Protein AF-A0A928BPJ7-F1 (afdb_monomer)

Mean predicted aligned error: 5.72 Å

Foldseek 3Di:
DPPLDDPVLLVVVVVCLVVVVLVVVVVVLVPDDPSSNLSNLCCCLPPRLLPHQQQSLLVNLLSCCVVPVVRRLLSSLQSVLVCLLVVRYACPDPSVLVSLVSCQDPVNVVSLVSSLLSNVQRDDALVRNVSSCVSNVNPQLVVLLVSLLSHDDLSSLLNNVLSCVVVLVPLVVLLVSLVSLVVVQVVCCVVPVDGSLLSLLSSLLSCVLSVNPPNDDDRPQDDDPVLSVCLNPDSVSVVVRSPPD

Secondary structure (DSSP, 8-state):
--TT--HHHHHHHHHHHHTT-HHHHHHHHHTS-HHHHHHHHHHIIIIITTTS-HHHHHHHHHHHHHH-HHHHHHHHHHHHHHHHHHTS--TTSHHHHHHHHHT-SGGGHHHHHHHHHHHGGG--SHHHHHHHHHHTT---HHHHHHHHHT--SHHHHHHHHHHHGGGTT-HHHHHHHHHHHHHHHHHHHHHHSS--HHHHHHHHHHHHHTT-TT--S-------HHHHTTTTT-HHHHHHHHT--

Radius of gyration: 21.37 Å; Cα contacts (8 Å, |Δi|>4): 257; chains: 1; bounding box: 54×35×60 Å

Solvent-accessible surface area (backbone atoms only — not comparable to full-atom values): 13773 Å² total; per-residue (Å²): 130,73,95,63,74,51,68,70,61,50,54,55,52,48,50,35,60,77,66,65,40,67,77,58,47,59,62,54,49,69,71,40,54,76,67,53,36,54,35,48,51,50,46,43,32,77,59,51,53,73,76,50,55,53,62,56,43,28,52,51,42,40,53,42,32,73,73,40,42,94,74,28,38,67,37,46,26,52,35,48,30,53,30,43,62,74,63,65,44,57,84,83,36,71,37,44,50,54,37,27,61,70,45,59,50,74,93,32,47,72,51,54,51,54,36,47,74,45,35,60,66,50,54,87,44,55,67,59,49,52,49,50,35,55,55,58,66,57,76,56,48,68,66,50,44,59,54,31,76,75,35,70,58,71,43,35,52,51,50,37,56,49,41,47,59,82,46,66,87,41,61,70,59,53,51,48,53,33,51,51,29,41,52,52,16,56,55,38,26,74,75,69,76,46,65,39,55,62,37,40,34,46,30,32,49,50,33,66,71,68,67,48,86,85,70,84,75,93,70,82,63,81,78,56,79,77,59,58,81,43,40,75,80,33,69,71,56,30,51,55,60,63,61,64,120

Structure (mmCIF, N/CA/C/O backbone):
data_AF-A0A928BPJ7-F1
#
_entry.id   AF-A0A928BPJ7-F1
#
loop_
_atom_site.group_PDB
_atom_site.id
_atom_site.type_symbol
_atom_site.label_atom_id
_atom_site.label_alt_id
_atom_site.label_co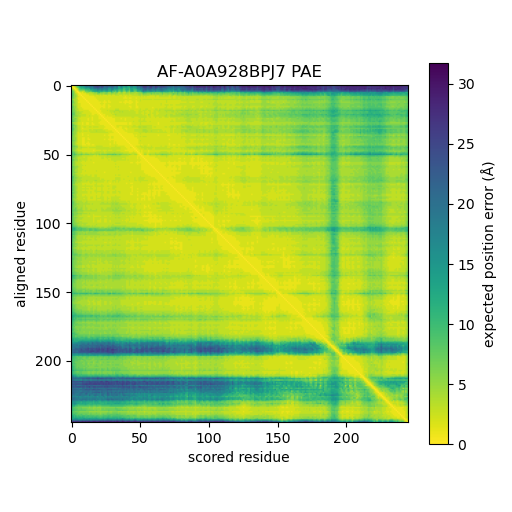mp_id
_atom_site.label_asym_id
_atom_site.label_entity_id
_atom_site.label_seq_id
_atom_site.pdbx_PDB_ins_code
_atom_site.Cartn_x
_atom_site.Cartn_y
_atom_site.Cartn_z
_atom_site.occupancy
_atom_site.B_iso_or_equiv
_atom_site.auth_seq_id
_atom_site.auth_comp_id
_atom_site.auth_asym_id
_atom_site.auth_atom_id
_atom_site.pdbx_PDB_model_num
ATOM 1 N N . MET A 1 1 ? 25.194 18.085 -6.367 1.00 41.97 1 MET A N 1
ATOM 2 C CA . MET A 1 1 ? 25.464 17.171 -7.499 1.00 41.97 1 MET A CA 1
ATOM 3 C C . MET A 1 1 ? 24.940 15.807 -7.101 1.00 41.97 1 MET A C 1
ATOM 5 O O . MET A 1 1 ? 25.409 15.287 -6.097 1.00 41.97 1 MET A O 1
ATOM 9 N N . ASP A 1 2 ? 23.954 15.275 -7.824 1.00 53.31 2 ASP A N 1
ATOM 10 C CA . ASP A 1 2 ? 23.417 13.937 -7.555 1.00 53.31 2 ASP A CA 1
ATOM 11 C C . ASP A 1 2 ? 24.511 12.888 -7.746 1.00 53.31 2 ASP A C 1
ATOM 13 O O . ASP A 1 2 ? 24.983 12.666 -8.860 1.00 53.31 2 ASP A O 1
ATOM 17 N N . GLN A 1 3 ? 24.883 12.209 -6.662 1.00 57.41 3 GLN A N 1
ATOM 18 C CA . GLN A 1 3 ? 25.887 11.137 -6.647 1.00 57.41 3 GLN A CA 1
ATOM 19 C C . GLN A 1 3 ? 25.511 9.928 -7.534 1.00 57.41 3 GLN A C 1
ATOM 21 O O . GLN A 1 3 ? 26.339 9.049 -7.754 1.00 57.41 3 GLN A O 1
ATOM 26 N N . HIS A 1 4 ? 24.282 9.894 -8.061 1.00 63.38 4 HIS A N 1
ATOM 27 C CA . HIS A 1 4 ? 23.703 8.779 -8.811 1.00 63.38 4 HIS A CA 1
ATOM 28 C C . HIS A 1 4 ? 23.303 9.135 -10.256 1.00 63.38 4 HIS A C 1
ATOM 30 O O . HIS A 1 4 ? 22.628 8.345 -10.911 1.00 63.38 4 HIS A O 1
ATOM 36 N N . TYR A 1 5 ? 23.695 10.297 -10.793 1.00 75.94 5 TYR A N 1
ATOM 37 C CA . TYR A 1 5 ? 23.383 10.632 -12.186 1.00 75.94 5 TYR 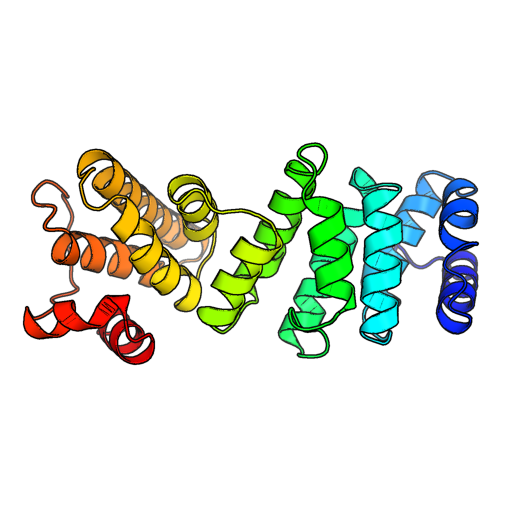A CA 1
ATOM 38 C C . TYR A 1 5 ? 24.443 10.088 -13.154 1.00 75.94 5 TYR A C 1
ATOM 40 O O . TYR A 1 5 ? 25.578 10.562 -13.175 1.00 75.94 5 TYR A O 1
ATOM 48 N N . HIS A 1 6 ? 24.055 9.122 -13.995 1.00 86.00 6 HIS A N 1
ATOM 49 C CA . HIS A 1 6 ? 24.887 8.611 -15.087 1.00 86.00 6 HIS A CA 1
ATOM 50 C C . HIS A 1 6 ? 24.216 8.897 -16.445 1.00 86.00 6 HIS A C 1
ATOM 52 O O . HIS A 1 6 ? 23.266 8.199 -16.812 1.00 86.00 6 HIS A O 1
ATOM 58 N N . PRO A 1 7 ? 24.705 9.874 -17.233 1.00 88.94 7 PRO A N 1
ATOM 59 C CA . PRO A 1 7 ? 23.984 10.407 -18.393 1.00 88.94 7 PRO A CA 1
ATOM 60 C C . PRO A 1 7 ? 23.731 9.368 -19.490 1.00 88.94 7 PRO A C 1
ATOM 62 O O . PRO A 1 7 ? 22.630 9.318 -20.021 1.00 88.94 7 PRO A O 1
ATOM 65 N N . VAL A 1 8 ? 24.700 8.491 -19.779 1.00 92.81 8 VAL A N 1
ATOM 66 C CA . VAL A 1 8 ? 24.538 7.435 -20.801 1.00 92.81 8 VAL A CA 1
ATOM 67 C C . VAL A 1 8 ? 23.439 6.439 -20.416 1.00 92.81 8 VAL A C 1
ATOM 69 O O . VAL A 1 8 ? 22.575 6.125 -21.231 1.00 92.81 8 VAL A O 1
ATOM 72 N N . ILE A 1 9 ? 23.429 5.982 -19.157 1.00 94.56 9 ILE A N 1
ATOM 73 C CA . ILE A 1 9 ? 22.412 5.056 -18.648 1.00 94.56 9 ILE A CA 1
ATOM 74 C C . ILE A 1 9 ? 21.042 5.727 -18.673 1.00 94.56 9 ILE A C 1
ATOM 76 O O . ILE A 1 9 ? 20.083 5.125 -19.145 1.00 94.56 9 ILE A O 1
ATOM 80 N N . TYR A 1 10 ? 20.960 6.975 -18.207 1.00 94.75 10 TYR A N 1
ATOM 81 C CA . TYR A 1 10 ? 19.717 7.736 -18.208 1.00 94.75 10 TYR A CA 1
ATOM 82 C C . TYR A 1 10 ? 19.161 7.932 -19.622 1.00 94.75 10 TYR A C 1
ATOM 84 O O . TYR A 1 10 ? 17.991 7.655 -19.846 1.00 94.75 10 TYR A O 1
ATOM 92 N N . GLN A 1 11 ? 19.989 8.347 -20.585 1.00 94.56 11 GLN A N 1
ATOM 93 C CA . GLN A 1 11 ? 19.566 8.519 -21.979 1.00 94.56 11 GLN A CA 1
ATOM 94 C C . GLN A 1 11 ? 19.066 7.209 -22.587 1.00 94.56 11 GLN A C 1
ATOM 96 O O . GLN A 1 11 ? 18.030 7.202 -23.247 1.00 94.56 11 GLN A O 1
ATOM 101 N N . ARG A 1 12 ? 19.765 6.096 -22.334 1.00 96.19 12 ARG A N 1
ATOM 102 C CA . ARG A 1 12 ? 19.348 4.793 -22.854 1.00 96.19 12 ARG A CA 1
ATOM 103 C C . ARG A 1 12 ? 18.037 4.315 -22.231 1.00 96.19 12 ARG A C 1
ATOM 105 O O . ARG A 1 12 ? 17.172 3.845 -22.958 1.00 96.19 12 ARG A O 1
ATOM 112 N N . LEU A 1 13 ? 17.872 4.462 -20.917 1.00 96.06 13 LEU A N 1
ATOM 113 C CA . LEU A 1 13 ? 16.612 4.137 -20.246 1.00 96.06 13 LEU A CA 1
ATOM 114 C C . LEU A 1 13 ? 15.472 5.033 -20.728 1.00 96.06 13 LEU A C 1
ATOM 116 O O . LEU A 1 13 ? 14.396 4.534 -21.021 1.00 96.06 13 LEU A O 1
ATOM 120 N N . ARG A 1 14 ? 15.716 6.339 -20.865 1.00 94.81 14 ARG A N 1
ATOM 121 C CA . ARG A 1 14 ? 14.727 7.281 -21.384 1.00 94.81 14 ARG A CA 1
ATOM 122 C C . ARG A 1 14 ? 14.277 6.902 -22.790 1.00 94.81 14 ARG A C 1
ATOM 124 O O . ARG A 1 14 ? 13.085 6.867 -23.029 1.00 94.81 14 ARG A O 1
ATOM 131 N N . GLN A 1 15 ? 15.203 6.530 -23.676 1.00 95.44 15 GLN A N 1
ATOM 132 C CA . GLN A 1 15 ? 14.851 6.042 -25.009 1.00 95.44 15 GLN A CA 1
ATOM 133 C C . GLN A 1 15 ? 13.918 4.825 -24.942 1.00 95.44 15 GLN A C 1
ATOM 135 O O . GLN A 1 15 ? 12.925 4.799 -25.655 1.00 95.44 15 GLN A O 1
ATOM 140 N N . LEU A 1 16 ? 14.218 3.842 -24.083 1.00 95.69 16 LEU A N 1
ATOM 141 C CA . LEU A 1 16 ? 13.371 2.654 -23.911 1.00 95.69 16 LEU A CA 1
ATOM 142 C C . LEU A 1 16 ? 11.971 3.013 -23.399 1.00 95.69 16 LEU A C 1
ATOM 144 O O . LEU A 1 16 ? 10.995 2.402 -23.821 1.00 95.69 16 LEU A O 1
ATOM 148 N N . PHE A 1 17 ? 11.880 4.006 -22.512 1.00 94.75 17 PHE A N 1
ATOM 149 C CA . PHE A 1 17 ? 10.614 4.517 -21.992 1.00 94.75 17 PHE A CA 1
ATOM 150 C C . PHE A 1 17 ? 9.824 5.295 -23.051 1.00 94.75 17 PHE A C 1
ATOM 152 O O . PHE A 1 17 ? 8.639 5.038 -23.229 1.00 94.75 17 PHE A O 1
ATOM 159 N N . ASP A 1 18 ? 10.486 6.177 -23.801 1.00 93.06 18 ASP A N 1
ATOM 160 C CA . ASP A 1 18 ? 9.874 6.985 -24.860 1.00 93.06 18 ASP A CA 1
ATOM 161 C C . ASP A 1 18 ? 9.337 6.110 -26.011 1.00 93.06 18 ASP A C 1
ATOM 163 O O . ASP A 1 18 ? 8.336 6.455 -26.636 1.00 93.06 18 ASP A O 1
ATOM 167 N N . THR A 1 19 ? 9.982 4.971 -26.298 1.00 93.88 19 THR A N 1
ATOM 168 C CA . THR A 1 19 ? 9.532 4.014 -27.326 1.00 93.88 19 THR A CA 1
ATOM 169 C C . THR A 1 19 ? 8.667 2.878 -26.780 1.00 93.88 19 THR A C 1
ATOM 171 O O . THR A 1 19 ? 8.307 1.992 -27.554 1.00 93.88 19 THR A O 1
ATOM 174 N N . ALA A 1 20 ? 8.376 2.863 -25.475 1.00 92.44 20 ALA A N 1
ATOM 175 C CA . ALA A 1 20 ? 7.701 1.766 -24.779 1.00 92.44 20 ALA A CA 1
ATOM 176 C C . ALA A 1 20 ? 8.297 0.370 -25.085 1.00 92.44 20 ALA A C 1
ATOM 178 O O . ALA A 1 20 ? 7.589 -0.638 -25.153 1.00 92.44 20 ALA A O 1
ATOM 179 N N . ASP A 1 21 ? 9.620 0.297 -25.277 1.00 93.25 21 ASP A N 1
ATOM 180 C CA . ASP A 1 21 ? 10.327 -0.950 -25.590 1.00 93.25 21 ASP A CA 1
ATOM 181 C C . ASP A 1 21 ? 10.647 -1.709 -24.298 1.00 93.25 21 ASP A C 1
ATOM 183 O O . ASP A 1 21 ? 11.778 -1.778 -23.802 1.00 93.25 21 ASP A O 1
ATOM 187 N N . TRP A 1 22 ? 9.594 -2.273 -23.713 1.00 91.31 22 TRP A N 1
ATOM 188 C CA . TRP A 1 22 ? 9.691 -3.038 -22.477 1.00 91.31 22 TRP A CA 1
ATOM 189 C C . TRP A 1 22 ? 10.399 -4.378 -22.676 1.00 91.31 22 TRP A C 1
ATOM 191 O O . TRP A 1 22 ? 10.867 -4.962 -21.697 1.00 91.31 22 TRP A O 1
ATOM 201 N N . GLU A 1 23 ? 10.485 -4.879 -23.913 1.00 89.81 23 GLU A N 1
ATOM 202 C CA . GLU A 1 23 ? 11.189 -6.123 -24.238 1.00 89.81 23 GLU A CA 1
ATOM 203 C C . GLU A 1 23 ? 12.696 -5.975 -24.127 1.00 89.81 23 GLU A C 1
ATOM 205 O O . GLU A 1 23 ? 13.347 -6.837 -23.534 1.00 89.81 23 GLU A O 1
ATOM 210 N N . ALA A 1 24 ? 13.235 -4.851 -24.591 1.00 93.81 24 ALA A N 1
ATOM 211 C CA . ALA A 1 24 ? 14.656 -4.563 -24.487 1.00 93.81 24 ALA A CA 1
ATOM 212 C C . ALA A 1 24 ? 15.101 -4.114 -23.082 1.00 93.81 24 ALA A C 1
ATOM 214 O O . ALA A 1 24 ? 16.305 -4.083 -22.808 1.00 93.81 24 ALA A O 1
ATOM 215 N N . LEU A 1 25 ? 14.171 -3.796 -22.171 1.00 94.69 25 LEU A N 1
ATOM 216 C CA . LEU A 1 25 ? 14.499 -3.253 -20.849 1.00 94.69 25 LEU A CA 1
ATOM 217 C C . LEU A 1 25 ? 15.264 -4.240 -19.956 1.00 94.69 25 LEU A C 1
ATOM 219 O O . LEU A 1 25 ? 16.322 -3.888 -19.435 1.00 94.69 25 LEU A O 1
ATOM 223 N N . ALA A 1 26 ? 14.770 -5.470 -19.787 1.00 94.00 26 ALA A N 1
ATOM 224 C CA . ALA A 1 26 ? 15.450 -6.469 -18.956 1.00 94.00 26 ALA A CA 1
ATOM 225 C C . ALA A 1 26 ? 16.827 -6.877 -19.529 1.00 94.00 26 ALA A C 1
ATOM 227 O O . ALA A 1 26 ? 17.805 -6.770 -18.790 1.00 94.00 26 ALA A O 1
ATOM 228 N N . PRO A 1 27 ? 16.971 -7.209 -20.831 1.00 95.06 27 PRO A N 1
ATOM 229 C CA . PRO A 1 27 ? 18.279 -7.497 -21.429 1.00 95.06 27 PRO A CA 1
ATOM 230 C C . PRO A 1 27 ? 19.283 -6.350 -21.281 1.00 95.06 27 PRO A C 1
ATOM 232 O O . PRO A 1 27 ? 20.463 -6.575 -21.010 1.00 95.06 27 PRO A O 1
ATOM 235 N N . TYR A 1 28 ? 18.827 -5.101 -21.428 1.00 96.56 28 TYR A N 1
ATOM 236 C CA . TYR A 1 28 ? 19.687 -3.944 -21.211 1.00 96.56 28 TYR A CA 1
ATOM 237 C C . TYR A 1 28 ? 20.189 -3.875 -19.764 1.00 96.56 28 TYR A C 1
ATOM 239 O O . TYR A 1 28 ? 21.379 -3.656 -19.541 1.00 96.56 28 TYR A O 1
ATOM 247 N N . LEU A 1 29 ? 19.301 -4.086 -18.788 1.00 96.81 29 LEU A N 1
ATOM 248 C CA . LEU A 1 29 ? 19.647 -4.073 -17.368 1.00 96.81 29 LEU A CA 1
ATOM 249 C C . LEU A 1 29 ? 20.581 -5.233 -16.984 1.00 96.81 29 LEU A C 1
ATOM 251 O O . LEU A 1 29 ? 21.499 -5.018 -16.194 1.00 96.81 29 LEU A O 1
ATOM 255 N N . GLU A 1 30 ? 20.403 -6.424 -17.561 1.00 95.38 30 GLU A N 1
ATOM 256 C CA . GLU A 1 30 ? 21.295 -7.583 -17.366 1.00 95.38 30 GLU A CA 1
ATOM 257 C C . GLU A 1 30 ? 22.724 -7.316 -17.843 1.00 95.38 30 GLU A C 1
ATOM 259 O O . GLU A 1 30 ? 23.681 -7.781 -17.226 1.00 95.38 30 GLU A O 1
ATOM 264 N N . GLY A 1 31 ? 22.879 -6.529 -18.911 1.00 94.62 31 GLY A N 1
ATOM 265 C CA . GLY A 1 31 ? 24.186 -6.150 -19.449 1.00 94.62 31 GLY A CA 1
ATOM 266 C C . GLY A 1 31 ? 24.963 -5.139 -18.596 1.00 94.62 31 GLY A C 1
ATOM 267 O O . GLY A 1 31 ? 26.112 -4.827 -18.913 1.00 94.62 31 GLY A O 1
ATOM 268 N N . LEU A 1 32 ? 24.367 -4.593 -17.532 1.00 95.69 32 LEU A N 1
ATOM 269 C CA . LEU A 1 32 ? 25.008 -3.591 -16.683 1.00 95.69 32 LEU A CA 1
ATOM 270 C C . LEU A 1 32 ? 25.895 -4.227 -15.605 1.00 95.69 32 LEU A C 1
ATOM 272 O O . LEU A 1 32 ? 25.593 -5.268 -15.028 1.00 95.69 32 LEU A O 1
ATOM 276 N N . SER A 1 33 ? 26.972 -3.525 -15.241 1.00 95.38 33 SER A N 1
ATOM 277 C CA . SER A 1 33 ? 27.721 -3.846 -14.021 1.00 95.38 33 SER A CA 1
ATOM 278 C C . SER A 1 33 ? 26.831 -3.678 -12.783 1.00 95.38 33 SER A C 1
ATOM 280 O O . SER A 1 33 ? 25.892 -2.884 -12.795 1.00 95.38 33 SER A O 1
ATOM 282 N N . HIS A 1 34 ? 27.161 -4.324 -11.661 1.00 93.00 34 HIS A N 1
ATOM 283 C CA . HIS A 1 34 ? 26.390 -4.168 -10.416 1.00 93.00 34 HIS A CA 1
ATOM 284 C C . HIS A 1 34 ? 26.231 -2.709 -9.960 1.00 93.00 34 HIS A C 1
ATOM 286 O O . HIS A 1 34 ? 25.200 -2.341 -9.396 1.00 93.00 34 HIS A O 1
ATOM 292 N N . SER A 1 35 ? 27.240 -1.863 -10.189 1.00 92.88 35 SER A N 1
ATOM 293 C CA . SER A 1 35 ? 27.141 -0.440 -9.857 1.00 92.88 35 SER A CA 1
ATOM 294 C C . SER A 1 35 ? 26.144 0.268 -10.777 1.00 92.88 35 SER A C 1
ATOM 296 O O . SER A 1 35 ? 25.215 0.913 -10.298 1.00 92.88 35 SER A O 1
ATOM 298 N N . HIS A 1 36 ? 26.276 0.060 -12.089 1.00 94.62 36 HIS A N 1
ATOM 299 C CA . HIS A 1 36 ? 25.394 0.651 -13.095 1.00 94.62 36 HIS A CA 1
ATOM 300 C C . HIS A 1 36 ? 23.954 0.154 -12.988 1.00 94.62 36 HIS A C 1
ATOM 302 O O . HIS A 1 36 ? 23.033 0.941 -13.172 1.00 94.62 36 HIS A O 1
ATOM 308 N N . PHE A 1 37 ? 23.750 -1.112 -12.634 1.00 95.56 37 PHE A N 1
ATOM 309 C CA . PHE A 1 37 ? 22.433 -1.684 -12.391 1.00 95.56 37 PHE A CA 1
ATOM 310 C C . PHE A 1 37 ? 21.724 -0.979 -11.224 1.00 95.56 37 PHE A C 1
ATOM 312 O O . PHE A 1 37 ? 20.568 -0.578 -11.348 1.00 95.56 37 PHE A O 1
ATOM 319 N N . ARG A 1 38 ? 22.426 -0.738 -10.106 1.00 92.75 38 ARG A N 1
ATOM 320 C CA . ARG A 1 38 ? 21.867 0.031 -8.978 1.00 92.75 38 ARG A CA 1
ATOM 321 C C . ARG A 1 38 ? 21.552 1.473 -9.376 1.00 92.75 38 ARG A C 1
ATOM 323 O O . ARG A 1 38 ? 20.487 1.977 -9.02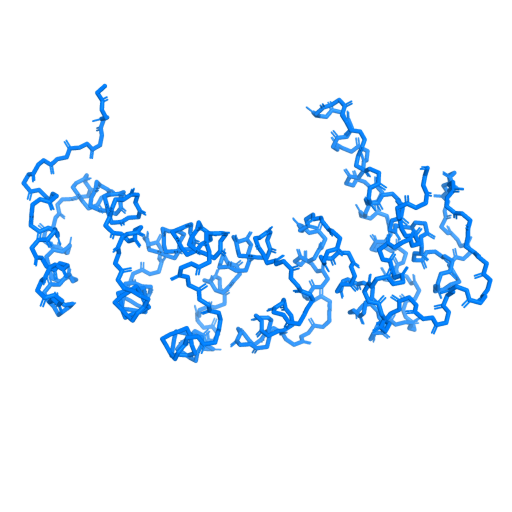8 1.00 92.75 38 ARG A O 1
ATOM 330 N N . THR A 1 39 ? 22.438 2.115 -10.139 1.00 93.94 39 THR A N 1
ATOM 331 C CA . THR A 1 39 ? 22.194 3.451 -10.700 1.00 93.94 39 THR A CA 1
ATOM 332 C C . THR A 1 39 ? 20.968 3.470 -11.615 1.00 93.94 39 THR A C 1
ATOM 334 O O . THR A 1 39 ? 20.142 4.370 -11.505 1.00 93.94 39 THR A O 1
ATOM 337 N N . ALA A 1 40 ? 20.808 2.468 -12.481 1.00 95.00 40 ALA A N 1
ATOM 338 C CA . ALA A 1 40 ? 19.646 2.332 -13.351 1.00 95.00 40 ALA A CA 1
ATOM 339 C C . ALA A 1 40 ? 18.354 2.163 -12.541 1.00 95.00 40 ALA A C 1
ATOM 341 O O . ALA A 1 40 ? 17.382 2.860 -12.813 1.00 95.00 40 ALA A O 1
ATOM 342 N N . GLY A 1 41 ? 18.361 1.318 -11.505 1.00 94.44 41 GLY A N 1
ATOM 343 C CA . GLY A 1 41 ? 17.223 1.157 -10.597 1.00 94.44 41 GLY A CA 1
ATOM 344 C C . GLY A 1 41 ? 16.805 2.470 -9.927 1.00 94.44 41 GLY A C 1
ATOM 345 O O . GLY A 1 41 ? 15.619 2.790 -9.909 1.00 94.44 41 GLY A O 1
ATOM 346 N N . TYR A 1 42 ? 17.773 3.264 -9.457 1.00 93.31 42 TYR A N 1
ATOM 347 C CA . TYR A 1 42 ? 17.518 4.604 -8.916 1.00 93.31 42 TYR A CA 1
ATOM 348 C C . TYR A 1 42 ? 16.893 5.539 -9.964 1.00 93.31 42 TYR A C 1
ATOM 350 O O . TYR A 1 42 ? 15.860 6.147 -9.707 1.00 93.31 42 TYR A O 1
ATOM 358 N N . LEU A 1 43 ? 17.474 5.620 -11.167 1.00 94.69 43 LEU A N 1
ATOM 359 C CA . LEU A 1 43 ? 16.962 6.475 -12.246 1.00 94.69 43 LEU A CA 1
ATOM 360 C C . LEU A 1 43 ? 15.545 6.081 -12.689 1.00 94.69 43 LEU A C 1
ATOM 362 O O . LEU A 1 43 ? 14.729 6.956 -12.972 1.00 94.69 43 LEU A O 1
ATOM 366 N N . ILE A 1 44 ? 15.251 4.779 -12.735 1.00 95.50 44 ILE A N 1
ATOM 367 C CA . ILE A 1 44 ? 13.914 4.261 -13.039 1.00 95.50 44 ILE A CA 1
ATOM 368 C C . ILE A 1 44 ? 12.912 4.750 -11.988 1.00 95.50 44 ILE A C 1
ATOM 370 O O . ILE A 1 44 ? 11.913 5.366 -12.352 1.00 95.50 44 ILE A O 1
ATOM 374 N N . GLY A 1 45 ? 13.195 4.515 -10.703 1.00 92.31 45 GLY A N 1
ATOM 375 C CA . GLY A 1 45 ? 12.287 4.847 -9.601 1.00 92.31 45 GLY A CA 1
ATOM 376 C C . GLY A 1 45 ? 12.044 6.341 -9.413 1.00 92.31 45 GLY A C 1
ATOM 377 O O . GLY A 1 45 ? 10.907 6.755 -9.225 1.00 92.31 45 GLY A O 1
ATOM 378 N N . GLU A 1 46 ? 13.105 7.141 -9.479 1.00 90.19 46 GLU A N 1
ATOM 379 C CA . GLU A 1 46 ? 13.076 8.540 -9.030 1.00 90.19 46 GLU A CA 1
ATOM 380 C C . GLU A 1 46 ? 12.868 9.549 -10.163 1.00 90.19 46 GLU A C 1
ATOM 382 O O . GLU A 1 46 ? 12.678 10.732 -9.897 1.00 90.19 46 GLU A O 1
ATOM 387 N N . ARG A 1 47 ? 12.978 9.127 -11.430 1.00 90.69 47 ARG A N 1
ATOM 388 C CA . ARG A 1 47 ? 12.911 10.060 -12.570 1.00 90.69 47 ARG A CA 1
ATOM 389 C C . ARG A 1 47 ? 12.052 9.594 -13.728 1.00 90.69 47 ARG A C 1
ATOM 391 O O . ARG A 1 47 ? 11.447 10.423 -14.387 1.00 90.69 47 ARG A O 1
ATOM 398 N N . LEU A 1 48 ? 12.083 8.306 -14.059 1.00 93.56 48 LEU A N 1
ATOM 399 C CA . LEU A 1 48 ? 11.383 7.824 -15.250 1.00 93.56 48 LEU A CA 1
ATOM 400 C C . LEU A 1 48 ? 9.940 7.454 -14.925 1.00 93.56 48 LEU A C 1
ATOM 402 O O . LEU A 1 48 ? 9.031 7.849 -15.642 1.00 93.56 48 LEU A O 1
ATOM 406 N N . LEU A 1 49 ? 9.709 6.736 -13.826 1.00 94.19 49 LEU A N 1
ATOM 407 C CA . LEU A 1 49 ? 8.368 6.270 -13.471 1.00 94.19 49 LEU A CA 1
ATOM 408 C C . LEU A 1 49 ? 7.420 7.367 -12.976 1.00 94.19 49 LEU A C 1
ATOM 410 O O . LEU A 1 49 ? 6.208 7.140 -12.961 1.00 94.19 49 LEU A O 1
ATOM 414 N N . THR A 1 50 ? 7.943 8.525 -12.574 1.00 87.44 50 THR A N 1
ATOM 415 C CA . THR A 1 50 ? 7.134 9.641 -12.063 1.00 87.44 50 THR A CA 1
ATOM 416 C C . THR A 1 50 ? 6.239 10.237 -13.150 1.00 87.44 50 THR A C 1
ATOM 418 O O . THR A 1 50 ? 5.095 10.572 -12.865 1.00 87.44 50 THR A O 1
ATOM 421 N N . ASP A 1 51 ? 6.708 10.254 -14.404 1.00 84.94 51 ASP A N 1
ATOM 422 C CA . ASP A 1 51 ? 6.098 11.063 -15.471 1.00 84.94 51 ASP A CA 1
ATOM 423 C C . ASP A 1 51 ? 5.471 10.228 -16.606 1.00 84.94 51 ASP A C 1
ATOM 425 O O . ASP A 1 51 ? 4.934 10.780 -17.567 1.00 84.94 51 ASP A O 1
ATOM 429 N N . VAL A 1 52 ? 5.522 8.893 -16.529 1.00 94.00 52 VAL A N 1
ATOM 430 C CA . VAL A 1 52 ? 4.906 8.016 -17.546 1.00 94.00 52 VAL A CA 1
ATOM 431 C C . VAL A 1 52 ? 3.391 7.909 -17.400 1.00 94.00 52 VAL A C 1
ATOM 433 O O . VAL A 1 52 ? 2.831 8.106 -16.318 1.00 94.00 52 VAL A O 1
ATOM 436 N N . SER A 1 53 ? 2.711 7.490 -18.469 1.00 95.12 53 SER A N 1
ATOM 437 C CA . SER A 1 53 ? 1.290 7.141 -18.399 1.00 95.12 53 SER A CA 1
ATOM 438 C C . SER A 1 53 ? 1.027 6.036 -17.358 1.00 95.12 53 SER A C 1
ATOM 440 O O . SER A 1 53 ? 1.920 5.260 -17.009 1.00 95.12 53 SER A O 1
ATOM 442 N N . ALA A 1 54 ? -0.202 5.952 -16.839 1.00 96.44 54 ALA A N 1
ATOM 443 C CA . ALA A 1 54 ? -0.578 4.888 -15.903 1.00 96.44 54 ALA A CA 1
ATOM 444 C C . ALA A 1 54 ? -0.438 3.488 -16.533 1.00 96.44 54 ALA A C 1
ATOM 446 O O . ALA A 1 54 ? 0.022 2.552 -15.882 1.00 96.44 54 ALA A O 1
ATOM 447 N N . ALA A 1 55 ? -0.776 3.355 -17.820 1.00 95.50 55 ALA A N 1
ATOM 448 C CA . ALA A 1 55 ? -0.640 2.101 -18.558 1.00 95.50 55 ALA A CA 1
ATOM 449 C C . ALA A 1 55 ? 0.824 1.636 -18.624 1.00 95.50 55 ALA A C 1
ATOM 451 O O . ALA A 1 55 ? 1.124 0.497 -18.261 1.00 95.50 55 ALA A O 1
ATOM 452 N N . ASP A 1 56 ? 1.733 2.538 -19.000 1.00 95.75 56 ASP A N 1
ATOM 453 C CA . ASP A 1 56 ? 3.166 2.243 -19.089 1.00 95.75 56 ASP A CA 1
ATOM 454 C C . ASP A 1 56 ? 3.760 1.932 -17.717 1.00 95.75 56 ASP A C 1
ATOM 456 O O . ASP A 1 56 ? 4.530 0.981 -17.574 1.00 95.75 56 ASP A O 1
ATOM 460 N N . PHE A 1 57 ? 3.357 2.686 -16.686 1.00 97.44 57 PHE A N 1
ATOM 461 C CA . PHE A 1 57 ? 3.778 2.435 -15.311 1.00 97.44 57 PHE A CA 1
ATOM 462 C C . PHE A 1 57 ? 3.503 0.985 -14.910 1.00 97.44 57 PHE A C 1
ATOM 464 O O . PHE A 1 57 ? 4.416 0.264 -14.499 1.00 97.44 57 PHE A O 1
ATOM 471 N N . TRP A 1 58 ? 2.252 0.541 -15.049 1.00 97.19 58 TRP A N 1
ATOM 472 C CA . TRP A 1 58 ? 1.851 -0.797 -14.626 1.00 97.19 58 TRP A CA 1
ATOM 473 C C . TRP A 1 58 ? 2.478 -1.895 -15.480 1.00 97.19 58 TRP A C 1
ATOM 475 O O . TRP A 1 58 ? 2.847 -2.947 -14.950 1.00 97.19 58 TRP A O 1
ATOM 485 N N . GLN A 1 59 ? 2.650 -1.655 -16.779 1.00 95.50 59 GLN A N 1
ATOM 486 C CA . GLN A 1 59 ? 3.294 -2.606 -17.678 1.00 95.50 59 GLN A CA 1
ATOM 487 C C . GLN A 1 59 ? 4.769 -2.819 -17.306 1.00 95.50 59 GLN A C 1
ATOM 489 O O . GLN A 1 59 ? 5.218 -3.962 -17.162 1.00 95.50 59 GLN A O 1
ATOM 494 N N . VAL A 1 60 ? 5.508 -1.732 -17.069 1.00 95.62 60 VAL A N 1
ATOM 495 C CA . VAL A 1 60 ? 6.908 -1.777 -16.625 1.00 95.62 60 VAL A CA 1
ATOM 496 C C . VAL A 1 60 ? 7.023 -2.394 -15.235 1.00 95.62 60 VAL A C 1
ATOM 498 O O . VAL A 1 60 ? 7.867 -3.269 -15.024 1.00 95.62 60 VAL A O 1
ATOM 501 N N . ALA A 1 61 ? 6.164 -1.989 -14.296 1.00 95.81 61 ALA A N 1
ATOM 502 C CA . ALA A 1 61 ? 6.168 -2.507 -12.932 1.00 95.81 61 ALA A CA 1
ATOM 503 C C . ALA A 1 61 ? 5.944 -4.022 -12.909 1.00 95.81 61 ALA A C 1
ATOM 505 O O . ALA A 1 61 ? 6.728 -4.744 -12.295 1.00 95.81 61 ALA A O 1
ATOM 506 N N . THR A 1 62 ? 4.939 -4.514 -13.637 1.00 95.88 62 THR A N 1
ATOM 507 C CA . THR A 1 62 ? 4.660 -5.952 -13.762 1.00 95.88 62 THR A CA 1
ATOM 508 C C . THR A 1 62 ? 5.874 -6.697 -14.288 1.00 95.88 62 THR A C 1
ATOM 510 O O . THR A 1 62 ? 6.321 -7.670 -13.683 1.00 95.88 62 THR A O 1
ATOM 513 N N . ARG A 1 63 ? 6.475 -6.209 -15.375 1.00 95.06 63 ARG A N 1
ATOM 514 C CA . ARG A 1 63 ? 7.616 -6.882 -15.992 1.00 95.06 63 ARG A CA 1
ATOM 515 C C . ARG A 1 63 ? 8.833 -6.933 -15.070 1.00 95.06 63 ARG A C 1
ATOM 517 O O . ARG A 1 63 ? 9.433 -7.993 -14.908 1.00 95.06 63 ARG A O 1
ATOM 524 N N . LEU A 1 64 ? 9.188 -5.809 -14.453 1.00 95.75 64 LEU A N 1
ATOM 525 C CA . LEU A 1 64 ? 10.383 -5.709 -13.616 1.00 95.75 64 LEU A CA 1
ATOM 526 C C . LEU A 1 64 ? 10.227 -6.417 -12.266 1.00 95.75 64 LEU A C 1
ATOM 528 O O . LEU A 1 64 ? 11.184 -7.043 -11.807 1.00 95.75 64 LEU A O 1
ATOM 532 N N . ILE A 1 65 ? 9.044 -6.363 -11.643 1.00 95.94 65 ILE A N 1
ATOM 533 C CA . ILE A 1 65 ? 8.772 -7.092 -10.395 1.00 95.94 65 ILE A CA 1
ATOM 534 C C . ILE A 1 65 ? 8.818 -8.601 -10.642 1.00 95.94 65 ILE A C 1
ATOM 536 O O . ILE A 1 65 ? 9.432 -9.314 -9.855 1.00 95.94 65 ILE A O 1
ATOM 540 N N . LEU A 1 66 ? 8.219 -9.096 -11.731 1.00 94.38 66 LEU A N 1
ATOM 541 C CA . LEU A 1 66 ? 8.222 -10.532 -12.031 1.00 94.38 66 LEU A CA 1
ATOM 542 C C . LEU A 1 66 ? 9.601 -11.047 -12.455 1.00 94.38 66 LEU A C 1
ATOM 544 O O . LEU A 1 66 ? 9.957 -12.175 -12.122 1.00 94.38 66 LEU A O 1
ATOM 548 N N . TRP A 1 67 ? 10.386 -10.233 -13.164 1.00 94.94 67 TRP A N 1
ATOM 549 C CA . TRP A 1 67 ? 11.738 -10.602 -13.579 1.00 94.94 67 TRP A CA 1
ATOM 550 C C . TRP A 1 67 ? 12.736 -10.572 -12.412 1.00 94.94 67 TRP A C 1
ATOM 552 O O . TRP A 1 67 ? 13.475 -11.535 -12.206 1.00 94.94 67 TRP A O 1
ATOM 562 N N . GLN A 1 68 ? 12.757 -9.494 -11.616 1.00 94.94 68 GLN A N 1
ATOM 563 C CA . GLN A 1 68 ? 13.730 -9.338 -10.533 1.00 94.94 68 GLN A CA 1
ATOM 564 C C . GLN A 1 68 ? 13.131 -8.637 -9.293 1.00 94.94 68 GLN A C 1
ATOM 566 O O . GLN A 1 68 ? 13.479 -7.492 -8.974 1.00 94.94 68 GLN A O 1
ATOM 571 N N . PRO A 1 69 ? 12.293 -9.343 -8.508 1.00 94.50 69 PRO A N 1
ATOM 572 C CA . PRO A 1 69 ? 11.533 -8.748 -7.400 1.00 94.50 69 PRO A CA 1
ATOM 573 C C . PRO A 1 69 ? 12.432 -8.136 -6.318 1.00 94.50 69 PRO A C 1
ATOM 575 O O . PRO A 1 69 ? 12.169 -7.058 -5.784 1.00 94.50 69 PRO A O 1
ATOM 578 N N . LYS A 1 70 ? 13.581 -8.770 -6.040 1.00 93.06 70 LYS A N 1
ATOM 579 C CA . LYS A 1 70 ? 14.564 -8.261 -5.066 1.00 93.06 70 LYS A CA 1
ATOM 580 C C . LYS A 1 70 ? 15.077 -6.858 -5.405 1.00 93.06 70 LYS A C 1
ATOM 582 O O . LYS A 1 70 ? 15.404 -6.117 -4.483 1.00 93.06 70 LYS A O 1
ATOM 587 N N . ALA A 1 71 ? 15.161 -6.516 -6.689 1.00 93.69 71 ALA A N 1
ATOM 588 C CA . ALA A 1 71 ? 15.660 -5.225 -7.149 1.00 93.69 71 ALA A CA 1
ATOM 589 C C . ALA A 1 71 ? 14.539 -4.192 -7.317 1.00 93.69 71 ALA A C 1
ATOM 591 O O . ALA A 1 71 ? 14.741 -3.019 -7.002 1.00 93.69 71 ALA A O 1
ATOM 592 N N . PHE A 1 72 ? 13.364 -4.614 -7.796 1.00 96.31 72 PHE A N 1
ATOM 593 C CA . PHE A 1 72 ? 12.348 -3.674 -8.268 1.00 96.31 72 PHE A CA 1
ATOM 594 C C . PHE A 1 72 ? 11.095 -3.567 -7.406 1.00 96.31 72 PHE A C 1
ATOM 596 O O . PHE A 1 72 ? 10.454 -2.526 -7.486 1.00 96.31 72 PHE A O 1
ATOM 603 N N . THR A 1 73 ? 10.765 -4.528 -6.532 1.00 96.88 73 THR A N 1
ATOM 604 C CA . THR A 1 73 ? 9.529 -4.445 -5.728 1.00 96.88 73 THR A CA 1
ATOM 605 C C . THR A 1 73 ? 9.455 -3.139 -4.935 1.00 96.88 73 THR A C 1
ATOM 607 O O . THR A 1 73 ? 8.470 -2.419 -5.031 1.00 96.88 73 THR A O 1
ATOM 610 N N . VAL A 1 74 ? 10.511 -2.780 -4.197 1.00 95.19 74 VAL A N 1
ATOM 611 C CA . VAL A 1 74 ? 10.519 -1.542 -3.392 1.00 95.19 74 VAL A CA 1
ATOM 612 C C . VAL A 1 74 ? 10.604 -0.292 -4.271 1.00 95.19 74 VAL A C 1
ATOM 614 O O . VAL A 1 74 ? 9.965 0.710 -3.963 1.00 95.19 74 VAL A O 1
ATOM 617 N N . THR A 1 75 ? 11.359 -0.348 -5.368 1.00 95.25 75 THR A N 1
ATOM 618 C CA . THR A 1 75 ? 11.491 0.756 -6.331 1.00 95.25 75 THR A CA 1
ATOM 619 C C . THR A 1 75 ? 10.135 1.117 -6.939 1.00 95.25 75 THR A C 1
ATOM 621 O O . THR A 1 75 ? 9.722 2.272 -6.881 1.00 95.25 75 THR A O 1
ATOM 624 N N . MET A 1 76 ? 9.404 0.116 -7.440 1.00 96.19 76 MET A N 1
ATOM 625 C CA . MET A 1 76 ? 8.056 0.289 -7.986 1.00 96.19 76 MET A CA 1
ATOM 626 C C . MET A 1 76 ? 7.063 0.692 -6.899 1.00 96.19 76 MET A C 1
ATOM 628 O O . MET A 1 76 ? 6.222 1.552 -7.134 1.00 96.19 76 MET A O 1
ATOM 632 N N . ALA A 1 77 ? 7.176 0.117 -5.695 1.00 96.38 77 ALA A N 1
ATOM 633 C CA . ALA A 1 77 ? 6.284 0.441 -4.589 1.00 96.38 77 ALA A CA 1
ATOM 634 C C . ALA A 1 77 ? 6.339 1.926 -4.224 1.00 96.38 77 ALA A C 1
ATOM 636 O O . ALA A 1 77 ? 5.293 2.554 -4.089 1.00 96.38 77 ALA A O 1
ATOM 637 N N . LYS A 1 78 ? 7.549 2.489 -4.107 1.00 95.56 78 LYS A N 1
ATOM 638 C CA . LYS A 1 78 ? 7.756 3.905 -3.782 1.00 95.56 78 LYS A CA 1
ATOM 639 C C . LYS A 1 78 ? 7.242 4.829 -4.882 1.00 95.56 78 LYS A C 1
ATOM 641 O O . LYS A 1 78 ? 6.512 5.769 -4.580 1.00 95.56 78 LYS A O 1
ATOM 646 N N . ALA A 1 79 ? 7.572 4.533 -6.140 1.00 96.06 79 ALA A N 1
ATOM 647 C CA . ALA A 1 79 ? 7.093 5.315 -7.276 1.00 96.06 79 ALA A CA 1
ATOM 648 C C . ALA A 1 79 ? 5.557 5.278 -7.380 1.00 96.06 79 ALA A C 1
ATOM 650 O O . ALA A 1 79 ? 4.927 6.320 -7.548 1.00 96.06 79 ALA A O 1
ATOM 651 N N . ALA A 1 80 ? 4.937 4.106 -7.189 1.00 96.62 80 ALA A N 1
ATOM 652 C CA . ALA A 1 80 ? 3.481 3.994 -7.168 1.00 96.62 80 ALA A CA 1
ATOM 653 C C . ALA A 1 80 ? 2.869 4.751 -5.982 1.00 96.62 80 ALA A C 1
ATOM 655 O O . ALA A 1 80 ? 1.866 5.427 -6.157 1.00 96.62 80 ALA A O 1
ATOM 656 N N . ALA A 1 81 ? 3.474 4.684 -4.789 1.00 95.75 81 ALA A N 1
ATOM 657 C CA . ALA A 1 81 ? 2.978 5.386 -3.605 1.00 95.75 81 ALA A CA 1
ATOM 658 C C . ALA A 1 81 ? 2.934 6.908 -3.812 1.00 95.75 81 ALA A C 1
ATOM 660 O O . ALA A 1 81 ? 1.933 7.543 -3.478 1.00 95.75 81 ALA A O 1
ATOM 661 N N . LEU A 1 82 ? 3.988 7.479 -4.408 1.00 94.75 82 LEU A N 1
ATOM 662 C CA . LEU A 1 82 ? 4.025 8.893 -4.788 1.00 94.75 82 LEU A CA 1
ATOM 663 C C . LEU A 1 82 ? 2.889 9.227 -5.762 1.00 94.75 82 LEU A C 1
ATOM 665 O O . LEU A 1 82 ? 2.120 10.158 -5.542 1.00 94.75 82 LEU A O 1
ATOM 669 N N . ARG A 1 83 ? 2.719 8.408 -6.797 1.00 95.69 83 ARG A N 1
ATOM 670 C CA . ARG A 1 83 ? 1.710 8.643 -7.830 1.00 95.69 83 ARG A CA 1
ATOM 671 C C . ARG A 1 83 ? 0.271 8.422 -7.364 1.00 95.69 83 ARG A C 1
ATOM 673 O O . ARG A 1 83 ? -0.621 9.152 -7.788 1.00 95.69 83 ARG A O 1
ATOM 680 N N . PHE A 1 84 ? 0.030 7.486 -6.447 1.00 95.38 84 PHE A N 1
ATOM 681 C CA . PHE A 1 84 ? -1.250 7.367 -5.743 1.00 95.38 84 PHE A CA 1
ATOM 682 C C . PHE A 1 84 ? -1.540 8.620 -4.920 1.00 95.38 84 PHE A C 1
ATOM 684 O O . PHE A 1 84 ? -2.666 9.116 -4.916 1.00 95.38 84 PHE A O 1
ATOM 691 N N . HIS A 1 85 ? -0.526 9.159 -4.238 1.00 92.31 85 HIS A N 1
ATOM 692 C CA . HIS A 1 85 ? -0.681 10.378 -3.456 1.00 92.31 85 HIS A CA 1
ATOM 693 C C . HIS A 1 85 ? -1.070 11.582 -4.332 1.00 92.31 85 HIS A C 1
ATOM 695 O O . HIS A 1 85 ? -1.949 12.354 -3.930 1.00 92.31 85 HIS A O 1
ATOM 701 N N . GLU A 1 86 ? -0.457 11.692 -5.515 1.00 93.44 86 GLU A N 1
ATOM 702 C CA . GLU A 1 86 ? -0.707 12.719 -6.539 1.00 93.44 86 GLU A CA 1
ATOM 703 C C . GLU A 1 86 ? -1.984 12.483 -7.366 1.00 93.44 86 GLU A C 1
ATOM 705 O O . GLU A 1 86 ? -2.462 13.402 -8.027 1.00 93.44 86 GLU A O 1
ATOM 710 N N . GLY A 1 87 ? -2.559 11.277 -7.326 1.00 93.44 87 GLY A N 1
ATOM 711 C CA . GLY A 1 87 ? -3.750 10.909 -8.099 1.00 93.44 87 GLY A CA 1
ATOM 712 C C . GLY A 1 87 ? -3.478 10.575 -9.571 1.00 93.44 87 GLY A C 1
ATOM 713 O O . GLY A 1 87 ? -4.401 10.613 -10.380 1.00 93.44 87 GLY A O 1
ATOM 714 N N . THR A 1 88 ? -2.232 10.254 -9.934 1.00 95.31 88 THR A N 1
ATOM 715 C CA . THR A 1 88 ? -1.827 9.883 -11.306 1.00 95.31 88 THR A CA 1
ATOM 716 C C . THR A 1 88 ? -1.784 8.369 -11.548 1.00 95.31 88 THR A C 1
ATOM 718 O O . THR A 1 88 ? -1.450 7.934 -12.654 1.00 95.31 88 THR A O 1
ATOM 721 N N . LEU A 1 89 ? -2.101 7.573 -10.522 1.00 95.81 89 LEU A N 1
ATOM 722 C CA . LEU A 1 89 ? -2.369 6.133 -10.579 1.00 95.81 89 LEU A CA 1
ATOM 723 C C . LEU A 1 89 ? -3.616 5.805 -9.758 1.00 95.81 89 LEU A C 1
ATOM 725 O O . LEU A 1 89 ? -3.900 6.479 -8.765 1.00 95.81 89 LEU A O 1
ATOM 729 N N . SER A 1 90 ? -4.310 4.733 -10.136 1.00 95.19 90 SER A N 1
ATOM 730 C CA . SER A 1 90 ? -5.471 4.201 -9.419 1.00 95.19 90 SER A CA 1
ATOM 731 C C . SER A 1 90 ? -5.390 2.681 -9.255 1.00 95.19 90 SER A C 1
ATOM 733 O O . SER A 1 90 ? -4.780 1.980 -10.060 1.00 95.19 90 SER A O 1
ATOM 735 N N . LEU A 1 91 ? -6.043 2.148 -8.217 1.00 95.56 91 LEU A N 1
ATOM 736 C CA . LEU A 1 91 ? -6.273 0.702 -8.091 1.00 95.56 91 LEU A CA 1
ATOM 737 C C . LEU A 1 91 ? -7.333 0.192 -9.084 1.00 95.56 91 LEU A C 1
ATOM 739 O O . LEU A 1 91 ? -7.453 -1.013 -9.305 1.00 95.56 91 LEU A O 1
ATOM 743 N N . ASP A 1 92 ? -8.083 1.098 -9.709 1.00 95.19 92 ASP A N 1
ATOM 744 C CA . ASP A 1 92 ? -9.035 0.768 -10.773 1.00 95.19 92 ASP A CA 1
ATOM 745 C C . ASP A 1 92 ? -8.359 0.622 -12.145 1.00 95.19 92 ASP A C 1
ATOM 747 O O . ASP A 1 92 ? -8.990 0.181 -13.107 1.00 95.19 92 ASP A O 1
ATOM 751 N N . ASP A 1 93 ? -7.070 0.959 -12.251 1.00 96.69 93 ASP A N 1
ATOM 752 C CA . ASP A 1 93 ? -6.318 0.797 -13.489 1.00 96.69 93 ASP A CA 1
ATOM 753 C C . ASP A 1 93 ? -6.244 -0.690 -13.875 1.00 96.69 93 ASP A C 1
ATOM 755 O O . ASP A 1 93 ? -5.816 -1.542 -13.091 1.00 96.69 93 ASP A O 1
ATOM 759 N N . ALA A 1 94 ? -6.569 -1.015 -15.130 1.00 96.69 94 ALA A N 1
ATOM 760 C CA . ALA A 1 94 ? -6.475 -2.389 -15.642 1.00 96.69 94 ALA A CA 1
ATOM 761 C C . ALA A 1 94 ? -5.057 -2.983 -15.488 1.00 96.69 94 ALA A C 1
ATOM 763 O O . ALA A 1 94 ? -4.882 -4.185 -15.263 1.00 96.69 94 ALA A O 1
ATOM 764 N N . GLY A 1 95 ? -4.034 -2.126 -15.561 1.00 96.81 95 GLY A N 1
ATOM 765 C CA . GLY A 1 95 ? -2.647 -2.510 -15.328 1.00 96.81 95 GLY A CA 1
ATOM 766 C C . GLY A 1 95 ? -2.368 -2.933 -13.881 1.00 96.81 95 GLY A C 1
ATOM 767 O O . GLY A 1 95 ? -1.639 -3.903 -13.670 1.00 96.81 95 GLY A O 1
ATOM 768 N N . PHE A 1 96 ? -2.985 -2.282 -12.888 1.00 97.56 96 PHE A N 1
ATOM 769 C CA . PHE A 1 96 ? -2.877 -2.708 -11.492 1.00 97.56 96 PHE A CA 1
ATOM 770 C C . PHE A 1 96 ? -3.505 -4.090 -11.288 1.00 97.56 96 PHE A C 1
ATOM 772 O O . PHE A 1 96 ? -2.890 -4.944 -10.654 1.00 97.56 96 PHE A O 1
ATOM 779 N N . GLN A 1 97 ? -4.684 -4.340 -11.867 1.00 96.25 97 GLN A N 1
ATOM 780 C CA . GLN A 1 97 ? -5.339 -5.652 -11.772 1.00 96.25 97 GLN A CA 1
ATOM 781 C C . GLN A 1 97 ? -4.466 -6.759 -12.379 1.00 96.25 97 GLN A C 1
ATOM 783 O O . GLN A 1 97 ? -4.285 -7.810 -11.768 1.00 96.25 97 GLN A O 1
ATOM 788 N N . THR A 1 98 ? -3.820 -6.479 -13.516 1.00 96.38 98 THR A N 1
ATOM 789 C CA . THR A 1 98 ? -2.859 -7.400 -14.148 1.00 96.38 98 THR A CA 1
ATOM 790 C C . THR A 1 98 ? -1.679 -7.724 -13.223 1.00 96.38 98 THR A C 1
ATOM 792 O O . THR A 1 98 ? -1.313 -8.891 -13.068 1.00 96.38 98 THR A O 1
ATOM 795 N N . LEU A 1 99 ? -1.091 -6.709 -12.578 1.00 97.19 99 LEU A N 1
ATOM 796 C CA . LEU A 1 99 ? -0.023 -6.904 -11.595 1.00 97.19 99 LEU A CA 1
ATOM 797 C C . LEU A 1 99 ? -0.515 -7.729 -10.398 1.00 97.19 99 LEU A C 1
ATOM 799 O O . LEU A 1 99 ? 0.156 -8.669 -9.978 1.00 97.19 99 LEU A O 1
ATOM 803 N N . ALA A 1 100 ? -1.673 -7.374 -9.842 1.00 96.56 100 ALA A N 1
ATOM 804 C CA . ALA A 1 100 ? -2.238 -8.025 -8.669 1.00 96.56 100 ALA A CA 1
ATOM 805 C C . ALA A 1 100 ? -2.495 -9.517 -8.922 1.00 96.56 100 ALA A C 1
ATOM 807 O O . ALA A 1 100 ? -2.076 -10.347 -8.114 1.00 96.56 100 ALA A O 1
ATOM 808 N N . ASP A 1 101 ? -3.088 -9.861 -10.069 1.00 95.44 101 ASP A N 1
ATOM 809 C CA . ASP 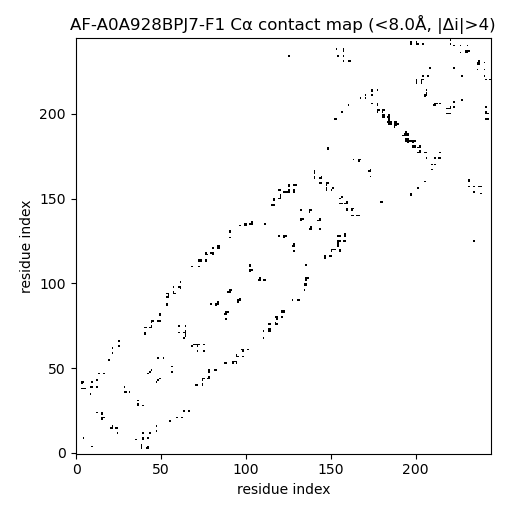A 1 101 ? -3.311 -11.246 -10.491 1.00 95.44 101 ASP A CA 1
ATOM 810 C C . ASP A 1 101 ? -1.992 -12.020 -10.630 1.00 95.44 101 ASP A C 1
ATOM 812 O O . ASP A 1 101 ? -1.877 -13.141 -10.128 1.00 95.44 101 ASP A O 1
ATOM 816 N N . ALA A 1 102 ? -0.963 -11.413 -11.232 1.00 94.88 102 ALA A N 1
ATOM 817 C CA . ALA A 1 102 ? 0.349 -12.042 -11.382 1.00 94.88 102 ALA A CA 1
ATOM 818 C C . ALA A 1 102 ? 1.059 -12.306 -10.038 1.00 94.88 102 ALA A C 1
ATOM 820 O O . ALA A 1 102 ? 1.857 -13.240 -9.926 1.00 94.88 102 ALA A O 1
ATOM 821 N N . LEU A 1 103 ? 0.762 -11.509 -9.007 1.00 95.19 103 LEU A N 1
ATOM 822 C CA . LEU A 1 103 ? 1.337 -11.637 -7.666 1.00 95.19 103 LEU A CA 1
ATOM 823 C C . LEU A 1 103 ? 0.536 -12.552 -6.725 1.00 95.19 103 LEU A C 1
ATOM 825 O O . LEU A 1 103 ? 0.929 -12.702 -5.567 1.00 95.19 103 LEU A O 1
ATOM 829 N N . ARG A 1 104 ? -0.569 -13.165 -7.177 1.00 89.19 104 ARG A N 1
ATOM 830 C CA . ARG A 1 104 ? -1.385 -14.056 -6.328 1.00 89.19 104 ARG A CA 1
ATOM 831 C C . ARG A 1 104 ? -0.674 -15.342 -5.914 1.00 89.19 104 ARG A C 1
ATOM 833 O O . ARG A 1 104 ? -1.010 -15.888 -4.866 1.00 89.19 104 ARG A O 1
ATOM 840 N N . ASP A 1 105 ? 0.289 -15.802 -6.710 1.00 88.00 105 ASP A N 1
ATOM 841 C CA . ASP A 1 105 ? 1.118 -16.969 -6.396 1.00 88.00 105 ASP A CA 1
ATOM 842 C C . ASP A 1 105 ? 1.876 -16.760 -5.070 1.00 88.00 105 ASP A C 1
ATOM 844 O O . ASP A 1 105 ? 2.475 -15.707 -4.824 1.00 88.00 105 ASP A O 1
ATOM 848 N N . ASP A 1 106 ? 1.882 -17.783 -4.213 1.00 85.44 106 ASP A N 1
ATOM 849 C CA . ASP A 1 106 ? 2.535 -17.754 -2.906 1.00 85.44 106 ASP A CA 1
ATOM 850 C C . ASP A 1 106 ? 4.035 -17.448 -2.966 1.00 85.44 106 ASP A C 1
ATOM 852 O O . ASP A 1 106 ? 4.591 -16.900 -2.006 1.00 85.44 106 ASP A O 1
ATOM 856 N N . ARG A 1 107 ? 4.699 -17.706 -4.098 1.00 90.12 107 ARG A N 1
ATOM 857 C CA . ARG A 1 107 ? 6.102 -17.312 -4.305 1.00 90.12 107 ARG A CA 1
ATOM 858 C C . ARG A 1 107 ? 6.321 -15.796 -4.210 1.00 90.12 107 ARG A C 1
ATOM 860 O O . ARG A 1 107 ? 7.424 -15.362 -3.888 1.00 90.12 107 ARG A O 1
ATOM 867 N N . HIS A 1 108 ? 5.277 -14.999 -4.446 1.00 92.81 108 HIS A N 1
ATOM 868 C CA . HIS A 1 108 ? 5.292 -13.536 -4.373 1.00 92.81 108 HIS A CA 1
ATOM 869 C C . HIS A 1 108 ? 4.752 -12.995 -3.042 1.00 92.81 108 HIS A C 1
ATOM 871 O O . HIS A 1 108 ? 4.535 -11.790 -2.900 1.00 92.81 108 HIS A O 1
ATOM 877 N N . ASN A 1 109 ? 4.567 -13.849 -2.027 1.00 92.31 109 ASN A N 1
ATOM 878 C CA . ASN A 1 109 ? 4.084 -13.431 -0.711 1.00 92.31 109 ASN A CA 1
ATOM 879 C C . ASN A 1 109 ? 4.885 -12.259 -0.135 1.00 92.31 109 ASN A C 1
ATOM 881 O O . ASN A 1 109 ? 4.296 -11.244 0.229 1.00 92.31 109 ASN A O 1
ATOM 885 N N . LEU A 1 110 ? 6.216 -12.358 -0.110 1.00 93.19 110 LEU A N 1
ATOM 886 C CA . LEU A 1 110 ? 7.078 -11.293 0.413 1.00 93.19 110 LEU A CA 1
ATOM 887 C C . LEU A 1 110 ? 6.987 -10.000 -0.407 1.00 93.19 110 LEU A C 1
ATOM 889 O O . LEU A 1 110 ? 7.133 -8.912 0.150 1.00 93.19 110 LEU A O 1
ATOM 893 N N . ASP A 1 111 ? 6.746 -10.099 -1.714 1.00 94.94 111 ASP A N 1
ATOM 894 C CA . ASP A 1 111 ? 6.595 -8.926 -2.569 1.00 94.94 111 ASP A CA 1
ATOM 895 C C . ASP A 1 111 ? 5.2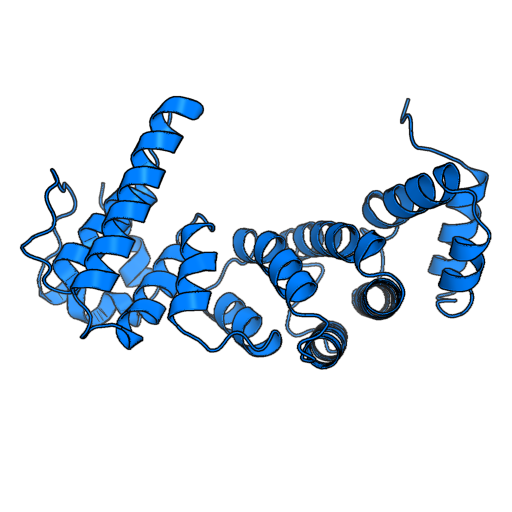87 -8.201 -2.261 1.00 94.94 111 ASP A C 1
ATOM 897 O O . ASP A 1 111 ? 5.315 -7.006 -1.972 1.00 94.94 111 ASP A O 1
ATOM 901 N N . ARG A 1 112 ? 4.167 -8.933 -2.175 1.00 95.25 112 ARG A N 1
ATOM 902 C CA . ARG A 1 112 ? 2.866 -8.384 -1.758 1.00 95.25 112 ARG A CA 1
ATOM 903 C C . ARG A 1 112 ? 2.945 -7.664 -0.413 1.00 95.25 112 ARG A C 1
ATOM 905 O O . ARG A 1 112 ? 2.411 -6.567 -0.278 1.00 95.25 112 ARG A O 1
ATOM 912 N N . GLN A 1 113 ? 3.650 -8.242 0.566 1.00 94.06 113 GLN A N 1
ATOM 913 C CA . GLN A 1 113 ? 3.852 -7.605 1.874 1.00 94.06 113 GLN A CA 1
ATOM 914 C C . GLN A 1 113 ? 4.583 -6.261 1.746 1.00 94.06 113 GLN A C 1
ATOM 916 O O . GLN A 1 113 ? 4.170 -5.273 2.348 1.00 94.06 113 GLN A O 1
ATOM 921 N N . LYS A 1 114 ? 5.651 -6.199 0.940 1.00 95.12 114 LYS A N 1
ATOM 922 C CA . LYS A 1 114 ? 6.405 -4.956 0.708 1.00 95.12 114 LYS A CA 1
ATOM 923 C C . LYS A 1 114 ? 5.569 -3.892 0.007 1.00 95.12 114 LYS A C 1
ATOM 925 O O . LYS A 1 114 ? 5.665 -2.729 0.387 1.00 95.12 114 LYS A O 1
ATOM 930 N N . LEU A 1 115 ? 4.765 -4.286 -0.982 1.00 96.56 115 LEU A N 1
ATOM 931 C CA . LEU A 1 115 ? 3.851 -3.378 -1.676 1.00 96.56 115 LEU A CA 1
ATOM 932 C C . LEU A 1 115 ? 2.826 -2.792 -0.693 1.00 96.56 115 LEU A C 1
ATOM 934 O O . LEU A 1 115 ? 2.708 -1.575 -0.588 1.00 96.56 115 LEU A O 1
ATOM 938 N N . LEU A 1 116 ? 2.169 -3.640 0.107 1.00 95.44 116 LEU A N 1
ATOM 939 C CA . LEU A 1 116 ? 1.194 -3.209 1.118 1.00 95.44 116 LEU A CA 1
ATOM 940 C C . LEU A 1 116 ? 1.785 -2.223 2.124 1.00 95.44 116 LEU A C 1
ATOM 942 O O . LEU A 1 116 ? 1.187 -1.180 2.369 1.00 95.44 116 LEU A O 1
ATOM 946 N N . MET A 1 117 ? 2.972 -2.514 2.663 1.00 93.19 117 MET A N 1
ATOM 947 C CA . MET A 1 117 ? 3.631 -1.628 3.630 1.00 93.19 117 MET A CA 1
ATOM 948 C C . MET A 1 117 ? 3.933 -0.232 3.066 1.00 93.19 117 MET A C 1
ATOM 950 O O . MET A 1 117 ? 4.024 0.721 3.833 1.00 93.19 117 MET A O 1
ATOM 954 N N . GLN A 1 118 ? 4.103 -0.096 1.747 1.00 94.81 118 GLN A N 1
ATOM 955 C CA . GLN A 1 118 ? 4.345 1.195 1.095 1.00 94.81 118 GLN A CA 1
ATOM 956 C C . GLN A 1 118 ? 3.049 1.889 0.663 1.00 94.81 118 GLN A C 1
ATOM 958 O O . GLN A 1 118 ? 2.991 3.116 0.652 1.00 94.81 118 GLN A O 1
ATOM 963 N N . TRP A 1 119 ? 2.016 1.128 0.296 1.00 96.44 119 TRP A N 1
ATOM 964 C CA . TRP A 1 119 ? 0.792 1.682 -0.284 1.00 96.44 119 TRP A CA 1
ATOM 965 C C . TRP A 1 119 ? -0.287 1.991 0.746 1.00 96.44 119 TRP A C 1
ATOM 967 O O . TRP A 1 119 ? -0.937 3.024 0.626 1.00 96.44 119 TRP A O 1
ATOM 977 N N . LEU A 1 120 ? -0.452 1.169 1.788 1.00 95.69 120 LEU A N 1
ATOM 978 C CA . LEU A 1 120 ? -1.461 1.411 2.829 1.00 95.69 120 LEU A CA 1
ATOM 979 C C . LEU A 1 120 ? -1.392 2.825 3.440 1.00 95.69 120 LEU A C 1
ATOM 981 O O . LEU A 1 120 ? -2.454 3.430 3.589 1.00 95.69 120 LEU A O 1
ATOM 985 N N . PRO A 1 121 ? -0.205 3.407 3.725 1.00 93.81 121 PRO A N 1
ATOM 986 C CA . PRO A 1 121 ? -0.116 4.756 4.286 1.00 93.81 121 PRO A CA 1
ATOM 987 C C . PRO A 1 121 ? -0.605 5.881 3.362 1.00 93.81 121 PRO A C 1
ATOM 989 O O . PRO A 1 121 ? -0.897 6.971 3.849 1.00 93.81 121 PRO A O 1
ATOM 992 N N . VAL A 1 122 ? -0.669 5.660 2.042 1.00 94.06 122 VAL A N 1
ATOM 993 C CA . VAL A 1 122 ? -1.069 6.696 1.070 1.00 94.06 122 VAL A CA 1
ATOM 994 C C . VAL A 1 122 ? -2.523 6.573 0.609 1.00 94.06 122 VAL A C 1
ATOM 996 O O . VAL A 1 122 ? -3.022 7.482 -0.057 1.00 94.06 122 VAL A O 1
ATOM 999 N N . ILE A 1 123 ? -3.224 5.494 0.975 1.00 94.88 123 ILE A N 1
ATOM 1000 C CA . ILE A 1 123 ? -4.640 5.304 0.646 1.00 94.88 123 ILE A CA 1
ATOM 1001 C C . ILE A 1 123 ? -5.524 6.219 1.503 1.00 94.88 123 ILE A C 1
ATOM 1003 O O . ILE A 1 123 ? -5.399 6.277 2.726 1.00 94.88 123 ILE A O 1
ATOM 1007 N N . LYS A 1 124 ? -6.452 6.926 0.846 1.00 91.56 124 LYS A N 1
ATOM 1008 C CA . LYS A 1 124 ? -7.263 7.993 1.459 1.00 91.56 124 LYS A CA 1
ATOM 1009 C C . LYS A 1 124 ? -8.720 7.606 1.744 1.00 91.56 124 LYS A C 1
ATOM 1011 O O . LYS A 1 124 ? -9.429 8.412 2.340 1.00 91.56 124 LYS A O 1
ATOM 1016 N N . SER A 1 125 ? -9.166 6.406 1.368 1.00 95.06 125 SER A N 1
ATOM 1017 C CA . SER A 1 125 ? -10.530 5.923 1.632 1.00 95.06 125 SER A CA 1
ATOM 1018 C C . SER A 1 125 ? -10.551 4.468 2.127 1.00 95.06 125 SER A C 1
ATOM 1020 O O . SER A 1 125 ? -9.696 3.666 1.728 1.00 95.06 125 SER A O 1
ATOM 1022 N N . PRO A 1 126 ? -11.514 4.099 2.992 1.00 96.56 126 PRO A N 1
ATOM 1023 C CA . PRO A 1 126 ? -11.689 2.717 3.432 1.00 96.56 126 PRO A CA 1
ATOM 1024 C C . PRO A 1 126 ? -11.943 1.743 2.279 1.00 96.56 126 PRO A C 1
ATOM 1026 O O . PRO A 1 126 ? -11.402 0.642 2.274 1.00 96.56 126 PRO A O 1
ATOM 1029 N N . GLU A 1 127 ? -12.728 2.150 1.283 1.00 96.00 127 GLU A N 1
ATOM 1030 C CA . GLU A 1 127 ? -13.131 1.314 0.150 1.00 96.00 127 GLU A CA 1
ATOM 1031 C C . GLU A 1 127 ? -11.918 0.913 -0.692 1.00 96.00 127 GLU A C 1
ATOM 1033 O O . GLU A 1 127 ? -11.739 -0.260 -1.015 1.00 96.00 127 GLU A O 1
ATOM 1038 N N . THR A 1 128 ? -11.035 1.871 -0.981 1.00 95.94 128 THR A N 1
ATOM 1039 C CA . THR A 1 128 ? -9.801 1.622 -1.732 1.00 95.94 128 THR A CA 1
ATOM 1040 C C . THR A 1 128 ? -8.820 0.766 -0.923 1.00 95.94 128 THR A C 1
ATOM 1042 O O . THR A 1 128 ? -8.107 -0.061 -1.488 1.00 95.94 128 THR A O 1
ATOM 1045 N N . MET A 1 129 ? -8.795 0.896 0.408 1.00 97.19 129 MET A N 1
ATOM 1046 C CA . MET A 1 129 ? -7.959 0.043 1.263 1.00 97.19 129 MET A CA 1
ATOM 1047 C C . MET A 1 129 ? -8.454 -1.413 1.264 1.00 97.19 129 MET A C 1
ATOM 1049 O O . MET A 1 129 ? -7.652 -2.342 1.156 1.00 97.19 129 MET A O 1
ATOM 1053 N N . GLU A 1 130 ? -9.771 -1.621 1.313 1.00 96.44 130 GLU A N 1
ATOM 1054 C CA . GLU A 1 130 ? -10.394 -2.945 1.185 1.00 96.44 130 GLU A CA 1
ATOM 1055 C C . GLU A 1 130 ? -10.172 -3.562 -0.204 1.00 96.44 130 GLU A C 1
ATOM 1057 O O . GLU A 1 130 ? -9.851 -4.752 -0.324 1.00 96.44 130 GLU A O 1
ATOM 1062 N N . GLN A 1 131 ? -10.281 -2.749 -1.260 1.00 96.12 131 GLN A N 1
ATOM 1063 C CA . GLN A 1 131 ? -9.953 -3.146 -2.630 1.00 96.12 131 GLN A CA 1
ATOM 1064 C C . GLN A 1 131 ? -8.498 -3.606 -2.730 1.00 96.12 131 GLN A C 1
ATOM 1066 O O . GLN A 1 131 ? -8.233 -4.645 -3.332 1.00 96.12 131 GLN A O 1
ATOM 1071 N N . LEU A 1 132 ? -7.562 -2.892 -2.099 1.00 96.81 132 LEU A N 1
ATOM 1072 C CA . LEU A 1 132 ? -6.147 -3.254 -2.104 1.00 96.81 132 LEU A CA 1
ATOM 1073 C C . LEU A 1 132 ? -5.893 -4.612 -1.438 1.00 96.81 132 LEU A C 1
ATOM 1075 O O . LEU A 1 132 ? -5.213 -5.464 -2.019 1.00 96.81 132 LEU A O 1
ATOM 1079 N N . PHE A 1 133 ? -6.449 -4.840 -0.242 1.00 96.94 133 PHE A N 1
ATOM 1080 C CA . PHE A 1 133 ? -6.325 -6.136 0.430 1.00 96.94 133 PHE A CA 1
ATOM 1081 C C . PHE A 1 133 ? -6.914 -7.267 -0.415 1.00 96.94 133 PHE A C 1
ATOM 1083 O O . PHE A 1 133 ? -6.314 -8.337 -0.513 1.00 96.94 133 PHE A O 1
ATOM 1090 N N . THR A 1 134 ? -8.060 -7.023 -1.051 1.00 95.56 134 THR A N 1
ATOM 1091 C CA . THR A 1 134 ? -8.741 -8.004 -1.903 1.00 95.56 134 THR A CA 1
ATOM 1092 C C . THR A 1 134 ? -7.935 -8.316 -3.162 1.00 95.56 134 THR A C 1
ATOM 1094 O O . THR A 1 134 ? -7.704 -9.486 -3.461 1.00 95.56 134 THR A O 1
ATOM 1097 N N . ALA A 1 135 ? -7.447 -7.293 -3.866 1.00 95.19 135 ALA A N 1
ATOM 1098 C CA . ALA A 1 135 ? -6.662 -7.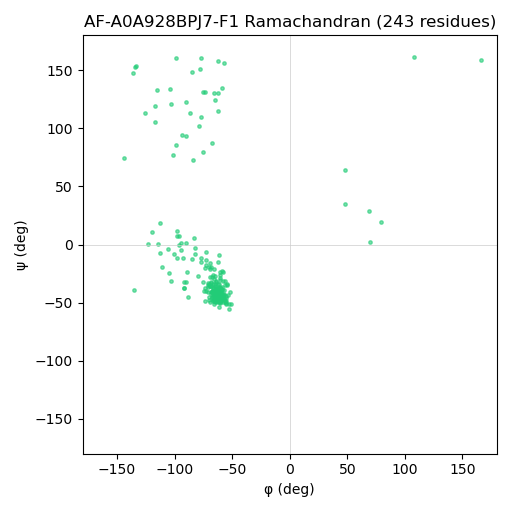451 -5.087 1.00 95.19 135 ALA A CA 1
ATOM 1099 C C . ALA A 1 135 ? -5.387 -8.269 -4.833 1.00 95.19 135 ALA A C 1
ATOM 1101 O O . ALA A 1 135 ?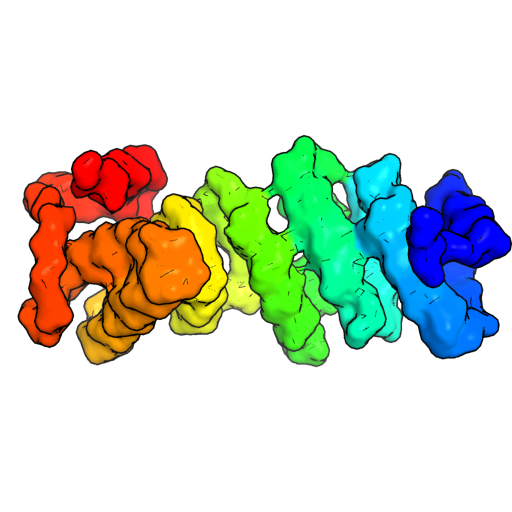 -5.078 -9.193 -5.586 1.00 95.19 135 ALA A O 1
ATOM 1102 N N . LEU A 1 136 ? -4.699 -7.997 -3.719 1.00 94.69 136 LEU A N 1
ATOM 1103 C CA . LEU A 1 136 ? -3.489 -8.718 -3.321 1.00 94.69 136 LEU A CA 1
ATOM 1104 C C . LEU A 1 136 ? -3.769 -10.037 -2.578 1.00 94.69 136 LEU A C 1
ATOM 1106 O O . LEU A 1 136 ? -2.826 -10.697 -2.143 1.00 94.69 136 LEU A O 1
ATOM 1110 N N . GLY A 1 137 ? -5.025 -10.467 -2.450 1.00 93.38 137 GLY A N 1
ATOM 1111 C CA . GLY A 1 137 ? -5.385 -11.765 -1.873 1.00 93.38 137 GLY A CA 1
ATOM 1112 C C . GLY A 1 137 ? -5.112 -11.894 -0.371 1.00 93.38 137 GLY A C 1
ATOM 1113 O O . GLY A 1 137 ? -4.824 -12.986 0.117 1.00 93.38 137 GLY A O 1
ATOM 1114 N N . ILE A 1 138 ? -5.153 -10.788 0.376 1.00 93.44 138 ILE A N 1
ATOM 1115 C CA . ILE A 1 138 ? -5.043 -10.797 1.838 1.00 93.44 138 ILE A CA 1
ATOM 1116 C C . ILE A 1 138 ? -6.458 -10.830 2.415 1.00 93.44 138 ILE A C 1
ATOM 1118 O O . ILE A 1 138 ? -7.100 -9.792 2.571 1.00 93.44 138 ILE A O 1
ATOM 1122 N N . HIS A 1 139 ? -6.960 -12.028 2.708 1.00 91.62 139 HIS A N 1
ATOM 1123 C CA . HIS A 1 139 ? -8.320 -12.231 3.232 1.00 91.62 139 HIS A CA 1
ATOM 1124 C C . HIS A 1 139 ? -8.360 -12.552 4.729 1.00 91.62 139 HIS A C 1
ATOM 1126 O O . HIS A 1 139 ? -9.366 -12.282 5.373 1.00 91.62 139 HIS A O 1
ATOM 1132 N N . ASP A 1 140 ? -7.270 -13.090 5.277 1.00 94.81 140 ASP A N 1
ATOM 1133 C CA . ASP A 1 140 ? -7.161 -13.412 6.699 1.00 94.81 140 ASP A CA 1
ATOM 1134 C C . ASP A 1 140 ? -7.212 -12.140 7.564 1.00 94.81 140 ASP A C 1
ATOM 1136 O O . ASP A 1 140 ? -6.425 -11.207 7.369 1.00 94.81 140 ASP A O 1
ATOM 1140 N N . SER A 1 141 ? -8.155 -12.109 8.505 1.00 95.56 141 SER A N 1
ATOM 1141 C CA . SER A 1 141 ? -8.422 -10.997 9.426 1.00 95.56 141 SER A CA 1
ATOM 1142 C C . SER A 1 141 ? -7.190 -10.650 10.256 1.00 95.56 141 SER A C 1
ATOM 1144 O O . SER A 1 141 ? -6.779 -9.491 10.292 1.00 95.56 141 SER A O 1
ATOM 1146 N N . ARG A 1 142 ? -6.543 -11.643 10.872 1.00 96.19 142 ARG A N 1
ATOM 1147 C CA . ARG A 1 142 ? -5.382 -11.423 11.749 1.00 96.19 142 ARG A CA 1
ATOM 1148 C C . ARG A 1 142 ? -4.183 -10.877 10.978 1.00 96.19 142 ARG A C 1
ATOM 1150 O O . ARG A 1 142 ? -3.555 -9.913 11.407 1.00 96.19 142 ARG A O 1
ATOM 1157 N N . ARG A 1 143 ? -3.930 -11.393 9.776 1.00 94.88 143 ARG A N 1
ATOM 1158 C CA . ARG A 1 143 ? -2.893 -10.876 8.875 1.00 94.88 143 ARG A CA 1
ATOM 1159 C C . ARG A 1 143 ? -3.183 -9.445 8.421 1.00 94.88 143 ARG A C 1
ATOM 1161 O O . ARG A 1 143 ? -2.251 -8.659 8.269 1.00 94.88 143 ARG A O 1
ATOM 1168 N N . ARG A 1 144 ? -4.451 -9.080 8.193 1.00 96.88 144 ARG A N 1
ATOM 1169 C CA . ARG A 1 144 ? -4.838 -7.682 7.922 1.00 96.88 144 ARG A CA 1
ATOM 1170 C C . ARG A 1 144 ? -4.562 -6.791 9.131 1.00 96.88 144 ARG A C 1
ATOM 1172 O O . ARG A 1 144 ? -3.986 -5.718 8.954 1.00 96.88 144 ARG A O 1
ATOM 1179 N N . VAL A 1 145 ? -4.919 -7.241 10.338 1.00 97.06 145 VAL A N 1
ATOM 1180 C CA . VAL A 1 145 ? -4.639 -6.527 11.596 1.00 97.06 145 VAL A CA 1
ATOM 1181 C C . VAL A 1 145 ? -3.148 -6.231 11.727 1.00 97.06 145 VAL A C 1
ATOM 1183 O O . VAL A 1 145 ? -2.800 -5.087 12.012 1.00 97.06 145 VAL A O 1
ATOM 1186 N N . ASP A 1 146 ? -2.272 -7.192 11.421 1.00 94.88 146 ASP A N 1
ATOM 1187 C CA . ASP A 1 146 ? -0.822 -6.973 11.463 1.00 94.88 146 ASP A CA 1
ATOM 1188 C C . ASP A 1 146 ? -0.399 -5.782 10.590 1.00 94.88 146 ASP A C 1
ATOM 1190 O O . ASP A 1 146 ? 0.334 -4.911 11.051 1.00 94.88 146 ASP A O 1
ATOM 1194 N N . PHE A 1 147 ? -0.894 -5.661 9.353 1.00 95.50 147 PHE A N 1
ATOM 1195 C CA . PHE A 1 147 ? -0.579 -4.498 8.509 1.00 95.50 147 PHE A CA 1
ATOM 1196 C C . PHE A 1 147 ? -1.184 -3.193 9.031 1.00 95.50 147 PHE A C 1
ATOM 1198 O O . PHE A 1 147 ? -0.535 -2.143 9.000 1.00 95.50 147 PHE A O 1
ATOM 1205 N N . LEU A 1 148 ? -2.426 -3.244 9.508 1.00 95.81 148 LEU A N 1
ATOM 1206 C CA . LEU A 1 148 ? -3.157 -2.070 9.979 1.00 95.81 148 LEU A CA 1
ATOM 1207 C C . LEU A 1 148 ? -2.546 -1.502 11.266 1.00 95.81 148 LEU A C 1
ATOM 1209 O O . LEU A 1 148 ? -2.490 -0.287 11.430 1.00 95.81 148 LEU A O 1
ATOM 1213 N N . LEU A 1 149 ? -1.980 -2.348 12.130 1.00 92.75 149 LEU A N 1
ATOM 1214 C CA . LEU A 1 149 ? -1.234 -1.923 13.319 1.00 92.75 149 LEU A CA 1
ATOM 1215 C C . LEU A 1 149 ? 0.105 -1.249 12.999 1.00 92.75 149 LEU A C 1
ATOM 1217 O O . LEU A 1 149 ? 0.604 -0.465 13.809 1.00 92.75 149 LEU A O 1
ATOM 1221 N N . HIS A 1 150 ? 0.663 -1.480 11.812 1.00 88.69 150 HIS A N 1
ATOM 1222 C CA . HIS A 1 150 ? 1.851 -0.772 11.322 1.00 88.69 150 HIS A CA 1
ATOM 1223 C C . HIS A 1 150 ? 1.504 0.444 10.452 1.00 88.69 150 HIS A C 1
ATOM 1225 O O . HIS A 1 150 ? 2.395 1.202 10.075 1.00 88.69 150 HIS A O 1
ATOM 1231 N N . THR A 1 151 ? 0.219 0.664 10.166 1.00 90.75 151 THR A N 1
ATOM 1232 C CA . THR A 1 151 ? -0.264 1.794 9.370 1.00 90.75 151 THR A CA 1
ATOM 1233 C C . THR A 1 151 ? -0.894 2.840 10.291 1.00 90.75 151 THR A C 1
ATOM 1235 O O . THR A 1 151 ? -1.654 2.521 11.208 1.00 90.75 151 THR A O 1
ATOM 1238 N N . SER A 1 152 ? -0.553 4.111 10.095 1.00 85.94 152 SER A N 1
ATOM 1239 C CA . SER A 1 152 ? -1.142 5.228 10.836 1.00 85.94 152 SER A CA 1
ATOM 1240 C C . SER A 1 152 ? -2.249 5.907 10.025 1.00 85.94 152 SER A C 1
ATOM 1242 O O . SER A 1 152 ? -2.328 5.770 8.806 1.00 85.94 152 SER A O 1
ATOM 1244 N N . GLY A 1 153 ? -3.118 6.649 10.712 1.00 90.38 153 GLY A N 1
ATOM 1245 C CA . GLY A 1 153 ? -4.179 7.439 10.086 1.00 90.38 153 GLY A CA 1
ATOM 1246 C C . GLY A 1 153 ? -5.587 6.874 10.276 1.00 90.38 153 GLY A C 1
ATOM 1247 O O . GLY A 1 153 ? -5.794 5.712 10.624 1.00 90.38 153 GLY A O 1
ATOM 1248 N N . LEU A 1 154 ? -6.574 7.747 10.066 1.00 93.31 154 LEU A N 1
ATOM 1249 C CA . LEU A 1 154 ? -7.986 7.477 10.355 1.00 93.31 154 LEU A CA 1
ATOM 1250 C C . LEU A 1 154 ? -8.561 6.339 9.507 1.00 93.31 154 LEU A C 1
ATOM 1252 O O . LEU A 1 154 ? -9.339 5.540 10.015 1.00 93.31 154 LEU A O 1
ATOM 1256 N N . VAL A 1 155 ? -8.161 6.251 8.235 1.00 95.50 155 VAL A N 1
ATOM 1257 C CA . VAL A 1 155 ? -8.620 5.197 7.319 1.00 95.50 155 VAL A CA 1
ATOM 1258 C C . VAL A 1 155 ? -8.169 3.824 7.816 1.00 95.50 155 VAL A C 1
ATOM 1260 O O . VAL A 1 155 ? -8.997 2.931 7.967 1.00 95.50 155 VAL A O 1
ATOM 1263 N N . ALA A 1 156 ? -6.883 3.676 8.152 1.00 95.88 156 ALA A N 1
ATOM 1264 C CA . ALA A 1 156 ? -6.349 2.431 8.697 1.00 95.88 156 ALA A CA 1
ATOM 1265 C C . ALA A 1 156 ? -7.003 2.065 10.038 1.00 95.88 156 ALA A C 1
ATOM 1267 O O . ALA A 1 156 ? -7.343 0.906 10.254 1.00 95.88 156 ALA A O 1
ATOM 1268 N N . ALA A 1 157 ? -7.244 3.045 10.916 1.00 95.31 157 ALA A N 1
ATOM 1269 C CA . ALA A 1 157 ? -7.938 2.815 12.184 1.00 95.31 157 ALA A CA 1
ATOM 1270 C C . ALA A 1 157 ? -9.391 2.338 11.982 1.00 95.31 157 ALA A C 1
ATOM 1272 O O . ALA A 1 157 ? -9.843 1.420 12.662 1.00 95.31 157 ALA A O 1
ATOM 1273 N N . PHE A 1 158 ? -10.112 2.906 11.015 1.00 96.69 158 PHE A N 1
ATOM 1274 C CA . PHE A 1 158 ? -11.473 2.475 10.692 1.00 96.69 158 PHE A CA 1
ATOM 1275 C C . PHE A 1 158 ? -11.511 1.062 10.100 1.00 96.69 158 PHE A C 1
ATOM 1277 O O . PHE A 1 158 ? -12.311 0.227 10.521 1.00 96.69 158 PHE A O 1
ATOM 1284 N N . VAL A 1 159 ? -10.618 0.759 9.154 1.00 97.25 159 VAL A N 1
ATOM 1285 C CA . VAL A 1 159 ? -10.510 -0.590 8.576 1.00 97.25 159 VAL A CA 1
ATOM 1286 C C . VAL A 1 159 ? -10.065 -1.603 9.637 1.00 97.25 159 VAL A C 1
ATOM 1288 O O . VAL A 1 159 ? -10.552 -2.733 9.641 1.00 97.25 159 VAL A O 1
ATOM 1291 N N . LEU A 1 160 ? -9.221 -1.201 10.596 1.00 97.38 160 LEU A N 1
ATOM 1292 C CA . LEU A 1 160 ? -8.854 -2.025 11.750 1.00 97.38 160 LEU A CA 1
ATOM 1293 C C . LEU A 1 160 ? -10.080 -2.380 12.596 1.00 97.38 160 LEU A C 1
ATOM 1295 O O . LEU A 1 160 ? -10.280 -3.560 12.870 1.00 97.38 160 LEU A O 1
ATOM 1299 N N . LEU A 1 161 ? -10.926 -1.403 12.951 1.00 96.38 161 LEU A N 1
ATOM 1300 C CA . LEU A 1 161 ? -12.180 -1.659 13.676 1.00 96.38 161 LEU A CA 1
ATOM 1301 C C . LEU A 1 161 ? -13.026 -2.715 12.956 1.00 96.38 161 LEU A C 1
ATOM 1303 O O . LEU A 1 161 ? -13.427 -3.711 13.554 1.00 96.38 161 LEU A O 1
ATOM 1307 N N . ARG A 1 162 ? -13.260 -2.513 11.655 1.00 96.19 162 ARG A N 1
ATOM 1308 C CA . ARG A 1 162 ? -14.069 -3.423 10.834 1.00 96.19 162 ARG A CA 1
ATOM 1309 C C . ARG A 1 162 ? -13.458 -4.816 10.731 1.00 96.19 162 ARG A C 1
ATOM 1311 O O . ARG A 1 162 ? -14.190 -5.797 10.780 1.00 96.19 162 ARG A O 1
ATOM 1318 N N . THR A 1 163 ? -12.136 -4.903 10.623 1.00 96.88 163 THR A N 1
ATOM 1319 C CA . THR A 1 163 ? -11.415 -6.180 10.547 1.00 96.88 163 THR A CA 1
ATOM 1320 C C . THR A 1 163 ? -11.514 -6.953 11.862 1.00 96.88 163 THR A C 1
ATOM 1322 O O . THR A 1 163 ? -11.722 -8.162 11.848 1.00 96.88 163 THR A O 1
ATOM 1325 N N . LEU A 1 164 ? -11.422 -6.272 13.006 1.00 96.81 164 LEU A N 1
ATOM 1326 C CA . LEU A 1 164 ? -11.487 -6.914 14.323 1.00 96.81 164 LEU A CA 1
ATOM 1327 C C . LEU A 1 164 ? -12.866 -7.492 14.652 1.00 96.81 164 LEU A C 1
ATOM 1329 O O . LEU A 1 164 ? -12.950 -8.385 15.485 1.00 96.81 164 LEU A O 1
ATOM 1333 N N . ARG A 1 165 ? -13.936 -7.062 13.971 1.00 94.75 165 ARG A N 1
ATOM 1334 C CA . ARG A 1 165 ? -15.268 -7.673 14.127 1.00 94.75 165 ARG A CA 1
ATOM 1335 C C . ARG A 1 165 ? -15.296 -9.153 13.757 1.00 94.75 165 ARG A C 1
ATOM 1337 O O . ARG A 1 165 ? -16.071 -9.907 14.326 1.00 94.75 165 ARG A O 1
ATOM 1344 N N . PHE A 1 166 ? -14.431 -9.589 12.842 1.00 94.88 166 PHE A N 1
ATOM 1345 C CA . PHE A 1 166 ? -14.301 -11.013 12.522 1.00 94.88 166 PHE A CA 1
ATOM 1346 C C . PHE A 1 166 ? -13.671 -11.823 13.669 1.00 94.88 166 PHE A C 1
ATOM 1348 O O . PHE A 1 166 ? -13.818 -13.039 13.705 1.00 94.88 166 PHE A O 1
ATOM 1355 N N . GLU A 1 167 ? -13.030 -11.151 14.627 1.00 95.44 167 GLU A N 1
ATOM 1356 C CA . GLU A 1 167 ? -12.387 -11.733 15.808 1.00 95.44 167 GLU A CA 1
ATOM 1357 C C . GLU A 1 167 ? -13.110 -11.339 17.112 1.00 95.44 167 GLU A C 1
ATOM 1359 O O . GLU A 1 167 ? -12.532 -11.454 18.189 1.00 95.44 167 GLU A O 1
ATOM 1364 N N . GLU A 1 168 ? -14.368 -10.874 17.044 1.00 92.06 168 GLU A N 1
ATOM 1365 C CA . GLU A 1 168 ? -15.094 -10.296 18.194 1.00 92.06 168 GLU A CA 1
ATOM 1366 C C . GLU A 1 168 ? -15.245 -11.252 19.393 1.00 92.06 168 GLU A C 1
ATOM 1368 O O . GLU A 1 168 ? -15.400 -10.816 20.529 1.00 92.06 168 GLU A O 1
ATOM 1373 N N . HIS A 1 169 ? -15.159 -12.560 19.145 1.00 91.06 169 HIS A N 1
ATOM 1374 C CA . HIS A 1 169 ? -15.280 -13.604 20.161 1.00 91.06 169 HIS A CA 1
ATOM 1375 C C . HIS A 1 169 ? -13.958 -13.910 20.891 1.00 91.06 169 HIS A C 1
ATOM 1377 O O . HIS A 1 169 ? -13.972 -14.601 21.909 1.00 91.06 169 HIS A O 1
ATOM 1383 N N . ASP A 1 170 ? -12.814 -13.428 20.392 1.00 94.50 170 ASP A N 1
ATOM 1384 C CA . ASP A 1 170 ? -11.488 -13.684 20.966 1.00 94.50 170 ASP A CA 1
ATOM 1385 C C . ASP A 1 170 ? -11.008 -12.469 21.777 1.00 94.50 170 ASP A C 1
ATOM 1387 O O . ASP A 1 170 ? -10.173 -11.670 21.344 1.00 94.50 170 ASP A O 1
ATOM 1391 N N . SER A 1 171 ? -11.561 -12.323 22.986 1.00 92.00 171 SER A N 1
ATOM 1392 C CA . SER A 1 171 ? -11.223 -11.225 23.907 1.00 92.00 171 SER A CA 1
ATOM 1393 C C . SER A 1 171 ? -9.715 -11.129 24.201 1.00 92.00 171 SER A C 1
ATOM 1395 O O . SER A 1 171 ? -9.172 -10.026 24.328 1.00 92.00 171 SER A O 1
ATOM 1397 N N . ASP A 1 172 ? -9.004 -12.260 24.255 1.00 93.19 172 ASP A N 1
ATOM 1398 C CA . ASP A 1 172 ? -7.560 -12.296 24.519 1.00 93.19 172 ASP A CA 1
ATOM 1399 C C . ASP A 1 172 ? -6.757 -11.707 23.352 1.00 93.19 172 ASP A C 1
ATOM 1401 O O . ASP A 1 172 ? -5.820 -10.914 23.555 1.00 93.19 172 ASP A O 1
ATOM 1405 N N . TYR A 1 173 ? -7.144 -12.039 22.118 1.00 95.25 173 TYR A N 1
ATOM 1406 C CA . TYR A 1 173 ? -6.567 -11.443 20.919 1.00 95.25 173 TYR A CA 1
ATOM 1407 C C . TYR A 1 173 ? -6.875 -9.945 20.830 1.00 95.25 173 TYR A C 1
ATOM 1409 O O . TYR A 1 173 ? -5.948 -9.143 20.682 1.00 95.25 173 TYR A O 1
ATOM 1417 N N . LEU A 1 174 ? -8.135 -9.537 21.011 1.00 95.44 174 LEU A N 1
ATOM 1418 C CA . LEU A 1 174 ? -8.536 -8.123 21.005 1.00 95.44 174 LEU A CA 1
ATOM 1419 C C . LEU A 1 174 ? -7.774 -7.309 22.063 1.00 95.44 174 LEU A C 1
ATOM 1421 O O . LEU A 1 174 ? -7.257 -6.225 21.784 1.00 95.44 174 LEU A O 1
ATOM 1425 N N . THR A 1 175 ? -7.618 -7.861 23.267 1.00 93.88 175 THR A N 1
ATOM 1426 C CA . THR A 1 175 ? -6.834 -7.242 24.342 1.00 93.88 175 THR A CA 1
ATOM 1427 C C . THR A 1 175 ? -5.360 -7.103 23.949 1.00 93.88 175 THR A C 1
ATOM 1429 O O . THR A 1 175 ? -4.727 -6.084 24.242 1.00 93.88 175 THR A O 1
ATOM 1432 N N . THR A 1 176 ? -4.797 -8.093 23.255 1.00 94.44 176 THR A N 1
ATOM 1433 C CA . THR A 1 176 ? -3.423 -8.038 22.733 1.00 94.44 176 THR A CA 1
ATOM 1434 C C . THR A 1 176 ? -3.263 -6.925 21.698 1.00 94.44 176 THR A C 1
ATOM 1436 O O . THR A 1 176 ? -2.323 -6.135 21.800 1.00 94.44 176 THR A O 1
ATOM 1439 N N . VAL A 1 177 ? -4.206 -6.796 20.763 1.00 95.38 177 VAL A N 1
ATOM 1440 C CA . VAL A 1 177 ? -4.240 -5.718 19.763 1.00 95.38 177 VAL A CA 1
ATOM 1441 C C . VAL A 1 177 ? -4.298 -4.341 20.436 1.00 95.38 177 VAL A C 1
ATOM 1443 O O . VAL A 1 177 ? -3.495 -3.459 20.120 1.00 95.38 177 VAL A O 1
ATOM 1446 N N . CYS A 1 178 ? -5.166 -4.164 21.436 1.00 93.31 178 CYS A N 1
ATOM 1447 C CA . CYS A 1 178 ? -5.247 -2.927 22.217 1.00 93.31 178 CYS A CA 1
ATOM 1448 C C . CYS A 1 178 ? -3.922 -2.577 22.915 1.00 93.31 178 CYS A C 1
ATOM 1450 O O . CYS A 1 178 ? -3.491 -1.423 22.882 1.00 93.31 178 CYS A O 1
ATOM 1452 N N . ARG A 1 179 ? -3.230 -3.560 23.509 1.00 92.12 179 ARG A N 1
ATOM 1453 C CA . ARG A 1 179 ? -1.909 -3.342 24.131 1.00 92.12 179 ARG A CA 1
ATOM 1454 C C . ARG A 1 179 ? -0.853 -2.919 23.109 1.00 92.12 179 ARG A C 1
ATOM 1456 O O . ARG A 1 179 ? -0.035 -2.054 23.415 1.00 92.12 179 ARG A O 1
ATOM 1463 N N . GLN A 1 180 ? -0.874 -3.487 21.901 1.00 92.88 180 GLN A N 1
ATOM 1464 C CA . GLN A 1 180 ? 0.042 -3.091 20.826 1.00 92.88 180 GLN A CA 1
ATOM 1465 C C . GLN A 1 180 ? -0.197 -1.638 20.386 1.00 92.88 180 GLN A C 1
ATOM 1467 O O . GLN A 1 180 ? 0.762 -0.875 20.259 1.00 92.88 180 GLN A O 1
ATOM 1472 N N . LEU A 1 181 ? -1.461 -1.219 20.251 1.00 91.56 181 LEU A N 1
ATOM 1473 C CA . LEU A 1 181 ? -1.823 0.178 19.974 1.00 91.56 181 LEU A CA 1
ATOM 1474 C C . LEU A 1 181 ? -1.317 1.132 21.067 1.00 91.56 181 LEU A C 1
ATOM 1476 O O . LEU A 1 181 ? -0.713 2.160 20.763 1.00 91.56 181 LEU A O 1
ATOM 1480 N N . MET A 1 182 ? -1.496 0.779 22.341 1.00 89.56 182 MET A N 1
ATOM 1481 C CA . MET A 1 182 ? -0.987 1.576 23.465 1.00 89.56 182 MET A CA 1
ATOM 1482 C C . MET A 1 182 ? 0.540 1.672 23.486 1.00 89.56 182 MET A C 1
ATOM 1484 O O . MET A 1 182 ? 1.089 2.742 23.741 1.00 89.56 182 MET A O 1
ATOM 1488 N N . HIS A 1 183 ? 1.233 0.566 23.211 1.00 87.81 183 HIS A N 1
ATOM 1489 C CA . HIS A 1 183 ? 2.692 0.547 23.131 1.00 87.81 183 HIS A CA 1
ATOM 1490 C C . HIS A 1 183 ? 3.205 1.424 21.977 1.00 87.81 183 HIS A C 1
ATOM 1492 O O . HIS A 1 183 ? 4.190 2.152 22.122 1.00 87.81 183 HIS A O 1
ATOM 1498 N N . ARG A 1 184 ? 2.520 1.413 20.828 1.00 84.25 184 ARG A N 1
ATOM 1499 C CA . ARG A 1 184 ? 2.814 2.324 19.711 1.00 84.25 184 ARG A CA 1
ATOM 1500 C C . ARG A 1 184 ? 2.625 3.787 20.125 1.00 84.25 184 ARG A C 1
ATOM 1502 O O . ARG A 1 184 ? 3.498 4.612 19.867 1.00 84.25 184 ARG A O 1
ATOM 1509 N N . ALA A 1 185 ? 1.538 4.085 20.840 1.00 81.75 185 ALA A N 1
ATOM 1510 C CA . ALA A 1 185 ? 1.247 5.430 21.328 1.00 81.75 185 ALA A CA 1
ATOM 1511 C C . ALA A 1 185 ? 2.355 5.991 22.240 1.00 81.75 185 ALA A C 1
ATOM 1513 O O . ALA A 1 185 ? 2.782 7.138 22.075 1.00 81.75 185 ALA A O 1
ATOM 1514 N N . SER A 1 186 ? 2.860 5.178 23.174 1.00 77.38 186 SER A N 1
ATOM 1515 C CA . SER A 1 186 ? 3.910 5.593 24.113 1.00 77.38 186 SER A CA 1
ATOM 1516 C C . SER A 1 186 ? 5.287 5.728 23.454 1.00 77.38 186 SER A C 1
ATOM 1518 O O . SER A 1 186 ? 6.017 6.681 23.726 1.00 77.38 186 SER A O 1
ATOM 1520 N N . THR A 1 187 ? 5.646 4.821 22.544 1.00 74.50 187 THR A N 1
ATOM 1521 C CA . THR A 1 187 ? 6.950 4.842 21.853 1.00 74.50 187 THR A CA 1
ATOM 1522 C C . THR A 1 187 ? 7.093 6.005 20.865 1.00 74.50 187 THR A C 1
ATOM 1524 O O . THR A 1 187 ? 8.169 6.605 20.765 1.00 74.50 187 THR A O 1
ATOM 1527 N N . LEU A 1 188 ? 6.011 6.393 20.182 1.00 61.50 188 LEU A N 1
ATOM 1528 C CA . LEU A 1 188 ? 6.000 7.575 19.310 1.00 61.50 188 LEU A CA 1
ATOM 1529 C C . LEU A 1 188 ? 6.110 8.884 20.103 1.00 61.50 188 LEU A C 1
ATOM 1531 O O . LEU A 1 188 ? 6.841 9.788 19.688 1.00 61.50 188 LEU A O 1
ATOM 1535 N N . SER A 1 189 ? 5.495 8.942 21.289 1.00 58.72 189 SER A N 1
ATOM 1536 C CA . SER A 1 189 ? 5.608 10.094 22.191 1.00 58.72 189 SER A CA 1
ATOM 1537 C C . SER A 1 189 ? 7.054 10.381 22.599 1.00 58.72 189 SER A C 1
ATOM 1539 O O . SER A 1 189 ? 7.435 11.543 22.721 1.00 58.72 189 SER A O 1
ATOM 1541 N N . HIS A 1 190 ? 7.869 9.342 22.801 1.00 57.44 190 HIS A N 1
ATOM 1542 C CA . HIS A 1 190 ? 9.270 9.497 23.199 1.00 57.44 190 HIS A CA 1
ATOM 1543 C C . HIS A 1 190 ? 10.209 9.852 22.040 1.00 57.44 190 HIS A C 1
ATOM 1545 O O . HIS A 1 190 ? 11.236 10.483 22.271 1.00 57.44 190 HIS A O 1
ATOM 1551 N N . SER A 1 191 ? 9.877 9.459 20.807 1.00 58.16 191 SER A N 1
ATOM 1552 C CA . SER A 1 191 ? 10.744 9.661 19.636 1.00 58.16 191 SER A CA 1
ATOM 1553 C C . SER A 1 191 ? 10.472 10.963 18.883 1.00 58.16 191 SER A C 1
ATOM 1555 O O . SER A 1 191 ? 11.403 11.549 18.338 1.00 58.16 191 SER A O 1
ATOM 1557 N N . THR A 1 192 ? 9.223 11.434 18.863 1.00 55.84 192 THR A N 1
ATOM 1558 C CA . THR A 1 192 ? 8.813 12.621 18.087 1.00 55.84 192 THR A CA 1
ATOM 1559 C C . THR A 1 192 ? 8.402 13.813 18.953 1.00 55.84 192 THR A C 1
ATOM 1561 O O . THR A 1 192 ? 8.162 14.897 18.429 1.00 55.84 192 THR A O 1
ATOM 1564 N N . GLY A 1 193 ? 8.306 13.633 20.278 1.00 50.69 193 GLY A N 1
ATOM 1565 C CA . GLY A 1 193 ? 7.743 14.633 21.192 1.00 50.69 193 GLY A CA 1
ATOM 1566 C C . GLY A 1 193 ? 6.228 14.825 21.037 1.00 50.69 193 GLY A C 1
ATOM 1567 O O . GLY A 1 193 ? 5.645 15.654 21.733 1.00 50.69 193 GLY A O 1
ATOM 1568 N N . GLN A 1 194 ? 5.587 14.056 20.152 1.00 50.81 194 GLN A N 1
ATOM 1569 C CA . GLN A 1 194 ? 4.161 14.106 19.867 1.00 50.81 194 GLN A CA 1
ATOM 1570 C C . GLN A 1 194 ? 3.538 12.759 20.242 1.00 50.81 194 GLN A C 1
ATOM 1572 O O . GLN A 1 194 ? 3.925 11.711 19.726 1.00 50.81 194 GLN A O 1
ATOM 1577 N N . ALA A 1 195 ? 2.596 12.769 21.184 1.00 60.41 195 ALA A N 1
ATOM 1578 C CA . ALA A 1 195 ? 1.859 11.564 21.538 1.00 60.41 195 ALA A CA 1
ATOM 1579 C C . ALA A 1 195 ? 0.995 11.129 20.347 1.00 60.41 195 ALA A C 1
ATOM 1581 O O . ALA A 1 195 ? 0.247 11.940 19.797 1.00 60.41 195 ALA A O 1
ATOM 1582 N N . ASP A 1 196 ? 1.074 9.853 19.961 1.00 76.06 196 ASP A N 1
ATOM 1583 C CA . ASP A 1 196 ? 0.166 9.278 18.966 1.00 76.06 196 ASP A CA 1
ATOM 1584 C C . ASP A 1 196 ? -1.204 9.038 19.620 1.00 76.06 196 ASP A C 1
ATOM 1586 O O . ASP A 1 196 ? -1.558 7.945 20.077 1.00 76.06 196 ASP A O 1
ATOM 1590 N N . SER A 1 197 ? -1.951 10.140 19.708 1.00 82.44 197 SER A N 1
ATOM 1591 C CA . SER A 1 197 ? -3.290 10.212 20.282 1.00 82.44 197 SER A CA 1
ATOM 1592 C C . SER A 1 197 ? -4.274 9.325 19.532 1.00 82.44 197 SER A C 1
ATOM 1594 O O . SER A 1 197 ? -5.178 8.775 20.152 1.00 82.44 197 SER A O 1
ATOM 1596 N N . LEU A 1 198 ? -4.077 9.115 18.227 1.00 88.44 198 LEU A N 1
ATOM 1597 C CA . LEU A 1 198 ? -4.953 8.270 17.429 1.00 88.44 198 LEU A CA 1
ATOM 1598 C C . LEU A 1 198 ? -4.880 6.810 17.880 1.00 88.44 198 LEU A C 1
ATOM 1600 O O . LEU A 1 198 ? -5.923 6.191 18.070 1.00 88.44 198 LEU A O 1
ATOM 1604 N N . SER A 1 199 ? -3.682 6.259 18.088 1.00 89.62 199 SER A N 1
ATOM 1605 C CA . SER A 1 199 ? -3.540 4.881 18.584 1.00 89.62 199 SER A CA 1
ATOM 1606 C C . SER A 1 199 ? -4.138 4.694 19.971 1.00 89.62 199 SER A C 1
ATOM 1608 O O . SER A 1 199 ? -4.786 3.681 20.237 1.00 89.62 199 SER A O 1
ATOM 1610 N N . PHE A 1 200 ? -3.950 5.678 20.851 1.00 88.38 200 PHE A N 1
ATOM 1611 C CA . PHE A 1 200 ? -4.518 5.635 22.193 1.00 88.38 200 PHE A CA 1
ATOM 1612 C C . PHE A 1 200 ? -6.050 5.732 22.169 1.00 88.38 200 PHE A C 1
ATOM 1614 O O . PHE A 1 200 ? -6.731 4.915 22.792 1.00 88.38 200 PHE A O 1
ATOM 1621 N N . ASN A 1 201 ? -6.600 6.665 21.386 1.00 90.06 201 ASN A N 1
ATOM 1622 C CA . ASN A 1 201 ? -8.041 6.811 21.180 1.00 90.06 201 ASN A CA 1
ATOM 1623 C C . ASN A 1 201 ? -8.638 5.557 20.540 1.00 90.06 201 ASN A C 1
ATOM 1625 O O . ASN A 1 201 ? -9.722 5.133 20.929 1.00 90.06 201 ASN A O 1
ATOM 1629 N N . MET A 1 202 ? -7.915 4.923 19.615 1.00 92.19 202 MET A N 1
ATOM 1630 C CA . MET A 1 202 ? -8.329 3.665 19.007 1.00 92.19 202 MET A CA 1
ATOM 1631 C C . MET A 1 202 ? -8.409 2.546 20.050 1.00 92.19 202 MET A C 1
ATOM 1633 O O . MET A 1 202 ? -9.438 1.890 20.148 1.00 92.19 202 MET A O 1
ATOM 1637 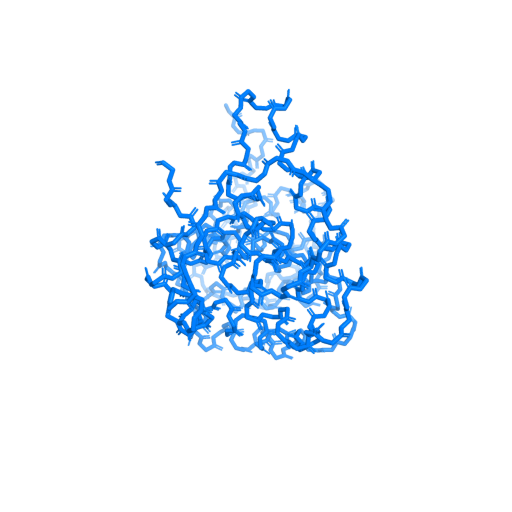N N . ALA A 1 203 ? -7.382 2.364 20.888 1.00 91.50 203 ALA A N 1
ATOM 1638 C CA . ALA A 1 203 ? -7.425 1.379 21.973 1.00 91.50 203 ALA A CA 1
ATOM 1639 C C . ALA A 1 203 ? -8.584 1.647 22.954 1.00 91.50 203 ALA A C 1
ATOM 1641 O O . ALA A 1 203 ? -9.242 0.713 23.409 1.00 91.50 203 ALA A O 1
ATOM 1642 N N . SER A 1 204 ? -8.862 2.922 23.244 1.00 89.38 204 SER A N 1
ATOM 1643 C CA . SER A 1 204 ? -10.008 3.341 24.058 1.00 89.38 204 SER A CA 1
ATOM 1644 C C . SER A 1 204 ? -11.344 2.965 23.430 1.00 89.38 204 SER A C 1
ATOM 1646 O O . SER A 1 204 ? -12.216 2.423 24.103 1.00 89.38 204 SER A O 1
ATOM 1648 N N . LEU A 1 205 ? -11.500 3.248 22.137 1.00 90.69 205 LEU A N 1
ATOM 1649 C CA . LEU A 1 205 ? -12.704 2.939 21.379 1.00 90.69 205 LEU A CA 1
ATOM 1650 C C . LEU A 1 205 ? -12.936 1.429 21.345 1.00 90.69 205 LEU A C 1
ATOM 1652 O O . LEU A 1 205 ? -14.039 0.986 21.643 1.00 90.69 205 LEU A O 1
ATOM 1656 N N . LEU A 1 206 ? -11.897 0.644 21.047 1.00 91.88 206 LEU A N 1
ATOM 1657 C CA . LEU A 1 206 ? -11.974 -0.816 20.992 1.00 91.88 206 LEU A CA 1
ATOM 1658 C C . LEU A 1 206 ? -12.359 -1.433 22.336 1.00 91.88 206 LEU A C 1
ATOM 1660 O O . LEU A 1 206 ? -13.166 -2.358 22.368 1.00 91.88 206 LEU A O 1
ATOM 1664 N N . ARG A 1 207 ? -11.827 -0.898 23.442 1.00 90.50 207 ARG A N 1
ATOM 1665 C CA . ARG A 1 207 ? -12.193 -1.338 24.791 1.00 90.50 207 ARG A CA 1
ATOM 1666 C C . ARG A 1 207 ? -13.695 -1.232 25.031 1.00 90.50 207 ARG A C 1
ATOM 1668 O O . ARG A 1 207 ? -14.289 -2.172 25.544 1.00 90.50 207 ARG A O 1
ATOM 1675 N N . THR A 1 208 ? -14.278 -0.085 24.691 1.00 89.19 208 THR A N 1
ATOM 1676 C CA . THR A 1 208 ? -15.706 0.178 24.896 1.00 89.19 208 THR A CA 1
ATOM 1677 C C . THR A 1 208 ? -16.564 -0.580 23.886 1.00 89.19 208 THR A C 1
ATOM 1679 O O . THR A 1 208 ? -17.609 -1.103 24.249 1.00 89.19 208 THR A O 1
ATOM 1682 N N . TYR A 1 209 ? -16.127 -0.661 22.626 1.00 90.31 209 TYR A N 1
ATOM 1683 C CA . TYR A 1 209 ? -16.876 -1.308 21.547 1.00 90.31 209 TYR A CA 1
ATOM 1684 C C . TYR A 1 209 ? -16.987 -2.829 21.732 1.00 90.31 209 TYR A C 1
ATOM 1686 O O . TYR A 1 209 ? -18.056 -3.384 21.505 1.00 90.31 209 TYR A O 1
ATOM 1694 N N . PHE A 1 210 ? -15.908 -3.490 22.165 1.00 90.94 210 PHE A N 1
ATOM 1695 C CA . PHE A 1 210 ? -15.865 -4.944 22.374 1.00 90.94 210 PHE A CA 1
ATOM 1696 C C . PHE A 1 210 ? -16.086 -5.376 23.831 1.00 90.94 210 PHE A C 1
ATOM 1698 O O . PHE A 1 210 ? -15.918 -6.552 24.133 1.00 90.94 210 PHE A O 1
ATOM 1705 N N . ASP A 1 211 ? -16.431 -4.443 24.726 1.00 89.12 211 ASP A N 1
ATOM 1706 C CA . ASP A 1 211 ? -16.601 -4.686 26.165 1.00 89.12 211 ASP A CA 1
ATOM 1707 C C . ASP A 1 211 ? -15.425 -5.471 26.782 1.00 89.12 211 ASP A C 1
ATOM 1709 O O . ASP A 1 211 ? -15.556 -6.613 27.215 1.00 89.12 211 ASP A O 1
ATOM 1713 N N . LEU A 1 212 ? -14.232 -4.859 26.776 1.00 87.50 212 LEU A N 1
ATOM 1714 C CA . LEU A 1 212 ? -12.995 -5.458 27.298 1.00 87.50 212 LEU A CA 1
ATOM 1715 C C . LEU A 1 212 ? -12.700 -4.943 28.728 1.00 87.50 212 LEU A C 1
ATOM 1717 O O . LEU A 1 212 ? -11.948 -3.968 28.888 1.00 87.50 212 LEU A O 1
ATOM 1721 N N . PRO A 1 213 ? -13.259 -5.552 29.796 1.00 75.06 213 PRO A N 1
ATOM 1722 C CA . PRO A 1 213 ? -13.151 -5.038 31.166 1.00 75.06 213 PRO A CA 1
ATOM 1723 C C . PRO A 1 213 ? -11.724 -5.097 31.730 1.00 75.06 213 PRO A C 1
ATOM 1725 O O . PRO A 1 213 ? -11.348 -4.251 32.542 1.00 75.06 213 PRO A O 1
ATOM 1728 N N . ASP A 1 214 ? -10.910 -6.049 31.266 1.00 75.94 214 ASP A N 1
ATOM 1729 C CA . ASP A 1 214 ? -9.569 -6.325 31.800 1.00 75.94 214 ASP A CA 1
ATOM 1730 C C . ASP A 1 214 ? -8.466 -5.407 31.247 1.00 75.94 214 ASP A C 1
ATOM 1732 O O . ASP A 1 214 ? -7.300 -5.476 31.664 1.00 75.94 214 ASP A O 1
ATOM 1736 N N . LEU A 1 215 ? -8.802 -4.514 30.312 1.00 78.62 215 LEU A N 1
ATOM 1737 C CA . LEU A 1 215 ? -7.833 -3.607 29.712 1.00 78.62 215 LEU A CA 1
ATOM 1738 C C . LEU A 1 215 ? -7.529 -2.429 30.657 1.00 78.62 215 LEU A C 1
ATOM 1740 O O . LEU A 1 215 ? -8.287 -1.464 30.768 1.00 78.62 215 LEU A O 1
ATOM 1744 N N . ARG A 1 216 ? -6.378 -2.498 31.336 1.00 70.88 216 ARG A N 1
ATOM 1745 C CA . ARG A 1 216 ? -5.885 -1.450 32.249 1.00 70.88 216 ARG A CA 1
ATOM 1746 C C . ARG A 1 216 ? -5.341 -0.238 31.476 1.00 70.88 216 ARG A C 1
ATOM 1748 O O . ARG A 1 216 ? -4.504 -0.400 30.595 1.00 70.88 216 ARG A O 1
ATOM 1755 N N . GLY A 1 217 ? -5.764 0.971 31.852 1.00 64.88 217 GLY A N 1
ATOM 1756 C CA . GLY A 1 217 ? -5.289 2.244 31.291 1.00 64.88 217 GLY A CA 1
ATOM 1757 C C . GLY A 1 217 ? -6.186 3.426 31.684 1.00 64.88 217 GLY A C 1
ATOM 1758 O O . GLY A 1 217 ? -7.345 3.221 32.046 1.00 64.88 217 GLY A O 1
ATOM 1759 N N . THR A 1 218 ? -5.665 4.657 31.624 1.00 65.00 218 THR A N 1
ATOM 1760 C CA . THR A 1 218 ? -6.463 5.884 31.822 1.00 65.00 218 THR A CA 1
ATOM 1761 C C . THR A 1 218 ? -7.010 6.346 30.482 1.00 65.00 218 THR A C 1
ATOM 1763 O O . THR A 1 218 ? -6.341 7.054 29.738 1.00 65.00 218 THR A O 1
ATOM 1766 N N . PHE A 1 219 ? -8.221 5.918 30.161 1.00 72.94 219 PHE A N 1
ATOM 1767 C CA . PHE A 1 219 ? -8.863 6.218 28.890 1.00 72.94 219 PHE A CA 1
ATOM 1768 C C . PHE A 1 219 ? -9.675 7.506 28.987 1.00 72.94 219 PHE A C 1
ATOM 1770 O O . PHE A 1 219 ? -10.556 7.615 29.836 1.00 72.94 219 PHE A O 1
ATOM 1777 N N . SER A 1 220 ? -9.364 8.481 28.137 1.00 67.50 220 SER A N 1
ATOM 1778 C CA . SER A 1 220 ? -10.054 9.775 28.092 1.00 67.50 220 SER A CA 1
ATOM 1779 C C . SER A 1 220 ? -11.264 9.777 27.158 1.00 67.50 220 SER A C 1
ATOM 1781 O O . SER A 1 220 ? -12.172 10.586 27.343 1.00 67.50 220 SER A O 1
ATOM 1783 N N . LEU A 1 221 ? -11.301 8.882 26.165 1.00 74.31 221 LEU A N 1
ATOM 1784 C CA . LEU A 1 221 ? -12.392 8.828 25.199 1.00 74.31 221 LEU A CA 1
ATOM 1785 C C . LEU A 1 221 ? -13.618 8.159 25.833 1.00 74.31 221 LEU A C 1
ATOM 1787 O O . LEU A 1 221 ? -13.631 6.949 26.062 1.00 74.31 221 LEU A O 1
ATOM 1791 N N . THR A 1 222 ? -14.652 8.959 26.086 1.00 69.62 222 THR A N 1
ATOM 1792 C CA . THR A 1 222 ? -15.961 8.488 26.557 1.00 69.62 222 THR A CA 1
ATOM 1793 C C . THR A 1 222 ? -16.932 8.510 25.381 1.00 69.62 222 THR A C 1
ATOM 1795 O O . THR A 1 222 ? -17.123 9.556 24.760 1.00 69.62 222 THR A O 1
ATOM 1798 N N . LEU A 1 223 ? -17.504 7.354 25.047 1.00 72.88 223 LEU A N 1
ATOM 1799 C CA . LEU A 1 223 ? -18.469 7.194 23.957 1.00 72.88 223 LEU A CA 1
ATOM 1800 C C . LEU A 1 223 ? -19.811 6.775 24.542 1.00 72.88 223 LEU A C 1
ATOM 1802 O O . LEU A 1 223 ? -19.868 5.866 25.369 1.00 72.88 223 LEU A O 1
ATOM 1806 N N . GLU A 1 224 ? -20.882 7.426 24.100 1.00 71.50 224 GLU A N 1
ATOM 1807 C CA . GLU A 1 224 ? -22.232 7.069 24.529 1.00 71.50 224 GLU A CA 1
ATOM 1808 C C . GLU A 1 224 ? -22.728 5.807 23.792 1.00 71.50 224 GLU A C 1
ATOM 1810 O O . GLU A 1 224 ? -22.355 5.587 22.635 1.00 71.50 224 GLU A O 1
ATOM 1815 N N . PRO A 1 225 ? -23.620 4.988 24.386 1.00 70.75 225 PRO A N 1
ATOM 1816 C CA . PRO A 1 225 ? -24.049 3.714 23.795 1.00 70.75 225 PRO A CA 1
ATOM 1817 C C . PRO A 1 225 ? -24.628 3.827 22.378 1.00 70.75 225 PRO A C 1
ATOM 1819 O O . PRO A 1 225 ? -24.417 2.950 21.542 1.00 70.75 225 PRO A O 1
ATOM 1822 N N . TYR A 1 226 ? -25.333 4.923 22.075 1.00 72.62 226 TYR A N 1
ATOM 1823 C CA . TYR A 1 226 ? -25.903 5.146 20.742 1.00 72.62 226 TYR A CA 1
ATOM 1824 C C . TYR A 1 226 ? -24.827 5.403 19.678 1.00 72.62 226 TYR A C 1
ATOM 1826 O O . TYR A 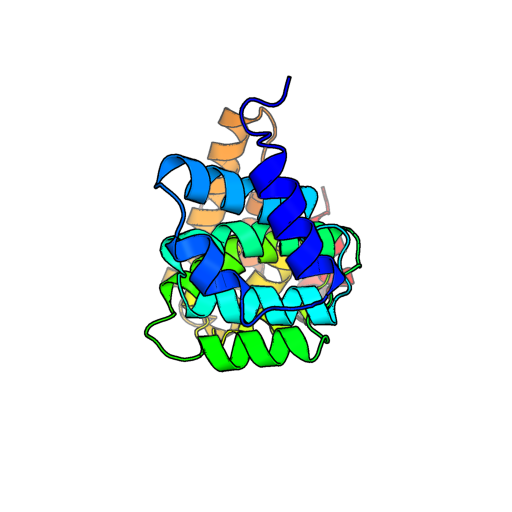1 226 ? -25.038 5.084 18.507 1.00 72.62 226 TYR A O 1
ATOM 1834 N N . GLU A 1 227 ? -23.672 5.944 20.071 1.00 72.12 227 GLU A N 1
ATOM 1835 C CA . GLU A 1 227 ? -22.568 6.245 19.160 1.00 72.12 227 GLU A CA 1
ATOM 1836 C C . GLU A 1 227 ? -21.910 4.966 18.664 1.00 72.12 227 GLU A C 1
ATOM 1838 O O . GLU A 1 227 ? -21.551 4.900 17.493 1.00 72.12 227 GLU A O 1
ATOM 1843 N N . LEU A 1 228 ? -21.849 3.934 19.513 1.00 76.31 228 LEU A N 1
ATOM 1844 C CA . LEU A 1 228 ? -21.233 2.641 19.211 1.00 76.31 228 LEU A CA 1
ATOM 1845 C C . LEU A 1 228 ? -21.907 1.926 18.032 1.00 76.31 228 LEU A C 1
ATOM 1847 O O . LEU A 1 228 ? -21.220 1.346 17.198 1.00 76.31 228 LEU A O 1
ATOM 1851 N N . SER A 1 229 ? -23.234 2.032 17.916 1.00 75.00 229 SER A N 1
ATOM 1852 C CA . SER A 1 229 ? -24.044 1.290 16.933 1.00 75.00 229 SER A CA 1
ATOM 1853 C C . SER A 1 229 ? -23.740 1.589 15.457 1.00 75.00 229 SER A C 1
ATOM 1855 O O . SER A 1 229 ? -24.179 0.846 14.582 1.00 75.00 229 SER A O 1
ATOM 1857 N N . ARG A 1 230 ? -23.023 2.683 15.158 1.00 79.06 230 ARG A N 1
ATOM 1858 C CA . ARG A 1 230 ? -22.714 3.120 13.782 1.00 79.06 230 ARG A CA 1
ATOM 1859 C C . ARG A 1 230 ? -21.219 3.257 13.488 1.00 79.06 230 ARG A C 1
ATOM 1861 O O . ARG A 1 230 ? -20.870 3.620 12.363 1.00 79.06 230 ARG A O 1
ATOM 1868 N N . LEU A 1 231 ? -20.342 2.980 14.458 1.00 86.94 231 LEU A N 1
ATOM 1869 C CA . LEU A 1 231 ? -18.898 3.229 14.329 1.00 86.94 231 LEU A CA 1
ATOM 1870 C C . LEU A 1 231 ? -18.215 2.372 13.273 1.00 86.94 231 LEU A C 1
ATOM 1872 O O . LEU A 1 231 ? -17.225 2.801 12.703 1.00 86.94 231 LEU A O 1
ATOM 1876 N N . ASP A 1 232 ? -18.704 1.168 13.020 1.00 85.38 232 ASP A N 1
ATOM 1877 C CA . ASP A 1 232 ? -18.105 0.219 12.081 1.00 85.38 232 ASP A CA 1
ATOM 1878 C C . ASP A 1 232 ? -18.697 0.314 10.667 1.00 85.38 232 ASP A C 1
ATOM 1880 O O . ASP A 1 232 ? -18.154 -0.266 9.728 1.00 85.38 232 ASP A O 1
ATOM 1884 N N . THR A 1 233 ? -19.805 1.043 10.505 1.00 87.00 233 THR A N 1
ATOM 1885 C CA . THR A 1 233 ? -20.529 1.142 9.228 1.00 87.00 233 THR A CA 1
ATOM 1886 C C . THR A 1 233 ? -20.263 2.462 8.504 1.00 87.00 233 THR A C 1
ATOM 1888 O O . THR A 1 233 ? -20.266 2.501 7.278 1.00 87.00 233 THR A O 1
ATOM 1891 N N . ASP A 1 234 ? -20.024 3.548 9.240 1.00 90.81 234 ASP A N 1
ATOM 1892 C CA . ASP A 1 234 ? -19.949 4.901 8.686 1.00 90.81 234 ASP A CA 1
ATOM 1893 C C . ASP A 1 234 ? -18.625 5.575 9.077 1.00 90.81 234 ASP A C 1
ATOM 1895 O O . ASP A 1 234 ? -18.377 5.878 10.249 1.00 90.81 234 ASP A O 1
ATOM 1899 N N . PHE A 1 235 ? -17.772 5.818 8.077 1.00 92.88 235 PHE A N 1
ATOM 1900 C CA . PHE A 1 235 ? -16.446 6.401 8.281 1.00 92.88 235 PHE A CA 1
ATOM 1901 C C . PHE A 1 235 ? -16.503 7.814 8.878 1.00 92.88 235 PHE A C 1
ATOM 1903 O O . PHE A 1 235 ? -15.647 8.174 9.686 1.00 92.88 235 PHE A O 1
ATOM 1910 N N . ASP A 1 236 ? -17.516 8.616 8.544 1.00 91.06 236 ASP A N 1
ATOM 1911 C CA . ASP A 1 236 ? -17.657 9.972 9.076 1.00 91.06 236 ASP A CA 1
ATOM 1912 C C . ASP A 1 236 ? -18.148 9.979 10.523 1.00 91.06 236 ASP A C 1
ATOM 1914 O O . ASP A 1 236 ? -17.783 10.862 11.309 1.00 91.06 236 ASP A O 1
ATOM 1918 N N . VAL A 1 237 ? -18.975 9.005 10.904 1.00 89.88 237 VAL A N 1
ATOM 1919 C CA . VAL A 1 237 ? -19.346 8.787 12.310 1.00 89.88 237 VAL A CA 1
ATOM 1920 C C . VAL A 1 237 ? -18.126 8.332 13.110 1.00 89.88 237 VAL A C 1
ATOM 1922 O O . VAL A 1 237 ? -17.820 8.949 14.131 1.00 89.88 237 VAL A O 1
ATOM 1925 N N . PHE A 1 238 ? -17.380 7.339 12.613 1.00 92.38 238 PHE A N 1
ATOM 1926 C CA . PHE A 1 238 ? -16.136 6.877 13.233 1.00 92.38 238 PHE A CA 1
ATOM 1927 C C . PHE A 1 238 ? -15.126 8.007 13.420 1.00 92.38 238 PHE A C 1
ATOM 1929 O O . PHE A 1 238 ? -14.628 8.228 14.524 1.00 92.38 238 PHE A O 1
ATOM 1936 N N . ARG A 1 239 ? -14.853 8.754 12.344 1.00 91.12 239 ARG A N 1
ATOM 1937 C CA . ARG A 1 239 ? -13.902 9.864 12.344 1.00 91.12 239 ARG A CA 1
ATOM 1938 C C . ARG A 1 239 ? -14.264 10.882 13.412 1.00 91.12 239 ARG A C 1
ATOM 1940 O O . ARG A 1 239 ? -13.400 11.251 14.194 1.00 91.12 239 ARG A O 1
ATOM 1947 N N . ARG A 1 240 ? -15.532 11.304 13.472 1.00 88.25 240 ARG A N 1
ATOM 1948 C CA . ARG A 1 240 ? -15.991 12.258 14.488 1.00 88.25 240 ARG A CA 1
ATOM 1949 C C . ARG A 1 240 ? -15.805 11.716 15.895 1.00 88.25 240 ARG A C 1
ATOM 1951 O O . ARG A 1 240 ? -15.361 12.472 16.744 1.00 88.25 240 ARG A O 1
ATOM 1958 N N . ALA A 1 241 ? -16.126 10.445 16.131 1.00 87.00 241 ALA A N 1
ATOM 1959 C CA . ALA A 1 241 ? -16.013 9.823 17.443 1.00 87.00 241 ALA A CA 1
ATOM 1960 C C . ALA A 1 241 ? -14.558 9.729 17.924 1.00 87.00 241 ALA A C 1
ATOM 1962 O O . ALA A 1 241 ? -14.261 10.158 19.033 1.00 87.00 241 ALA A O 1
ATOM 1963 N N . ILE A 1 242 ? -13.640 9.228 17.092 1.00 87.12 242 ILE A N 1
ATOM 1964 C CA . ILE A 1 242 ? -12.244 8.993 17.497 1.00 87.12 242 ILE A CA 1
ATOM 1965 C C . ILE A 1 242 ? -11.423 10.284 17.641 1.00 87.12 242 ILE A C 1
ATOM 1967 O O . ILE A 1 242 ? -10.397 10.292 18.321 1.00 87.12 242 ILE A O 1
ATOM 1971 N N . THR A 1 243 ? -11.867 11.385 17.025 1.00 84.56 243 THR A N 1
ATOM 1972 C CA . THR A 1 243 ? -11.227 12.704 17.141 1.00 84.56 243 THR A CA 1
ATOM 1973 C C . THR A 1 243 ? -11.871 13.609 18.191 1.00 84.56 243 THR A C 1
ATOM 1975 O O . THR A 1 243 ? -11.515 14.782 18.244 1.00 84.56 243 THR A O 1
ATOM 1978 N N . LYS A 1 244 ? -12.823 13.120 19.003 1.00 73.62 244 LYS A N 1
ATOM 1979 C CA . LYS A 1 244 ? -13.340 13.869 20.159 1.00 73.62 244 LYS A CA 1
ATOM 1980 C C . LYS A 1 244 ? -12.238 13.998 21.214 1.00 73.62 244 LYS A C 1
ATOM 1982 O O . LYS A 1 244 ? -12.122 13.151 22.096 1.00 73.62 244 LYS A O 1
ATOM 1987 N N . VAL A 1 245 ? -11.411 15.030 21.093 1.00 55.34 245 VAL A N 1
ATOM 1988 C CA . VAL A 1 245 ? -10.449 15.471 22.110 1.00 55.34 245 VAL A CA 1
ATOM 1989 C C . VAL A 1 245 ? -10.544 16.980 22.222 1.00 55.34 245 VAL A C 1
ATOM 1991 O O . VAL A 1 245 ? -10.505 17.637 21.158 1.00 55.34 245 VAL A O 1
#

Nearest PDB structures (foldseek):
  3j97-assembly1_H  TM=3.687E-01  e=7.445E+00  Rattus norvegicus
  8bbg-assembly1_A  TM=2.191E-01  e=5.282E+00  Homo sapiens

Sequence (245 aa):
MDQHYHPVIYQRLRQLFDTADWEALAPYLEGLSHSHFRTAGYLIGERLLTDVSAADFWQVATRLILWQPKAFTVTMAKAAALRFHEGTLSLDDAGFQTLADALRDDRHNLDRQKLLMQWLPVIKSPETMEQLFTALGIHDSRRRVDFLLHTSGLVAAFVLLRTLRFEEHDSDYLTTVCRQLMHRASTLSHSTGQADSLSFNMASLLRTYFDLPDLRGTFSLTLEPYELSRLDTDFDVFRRAITKV

pLDDT: mean 89.6, std 10.52, range [41.97, 97.56]